Protein AF-A0A8C8GFT8-F1 (afdb_monomer_lite)

InterPro domains:
  IPR018780 BLOC-1-related complex subunit 5 [PF10158] (85-215)
  IPR018780 BLOC-1-related complex subunit 5 [PTHR31634] (38-217)

Structure (mmCIF, N/CA/C/O backbone):
data_AF-A0A8C8GFT8-F1
#
_entry.id   AF-A0A8C8GFT8-F1
#
loop_
_atom_site.group_PDB
_atom_site.id
_atom_site.type_symbol
_atom_site.label_atom_id
_atom_site.label_alt_id
_atom_site.label_comp_id
_atom_site.label_asym_id
_atom_site.label_entity_id
_atom_site.label_seq_id
_atom_site.pdbx_PDB_ins_code
_atom_site.Cartn_x
_atom_site.Cartn_y
_atom_site.Cartn_z
_atom_site.occupancy
_atom_site.B_iso_or_equiv
_atom_site.auth_seq_id
_atom_site.auth_comp_id
_atom_site.auth_asym_id
_atom_site.auth_atom_id
_atom_site.pdbx_PDB_model_num
ATOM 1 N N . MET A 1 1 ? -28.128 -20.610 17.553 1.00 37.91 1 MET A N 1
ATOM 2 C CA . MET A 1 1 ? -27.644 -19.630 16.558 1.00 37.91 1 MET A CA 1
ATOM 3 C C . MET A 1 1 ? -26.539 -18.826 17.220 1.00 37.91 1 MET A C 1
ATOM 5 O O . MET A 1 1 ? -26.820 -17.946 18.017 1.00 37.91 1 MET A O 1
ATOM 9 N N . THR A 1 2 ? -25.293 -19.236 17.014 1.00 32.97 2 THR A N 1
ATOM 10 C CA . THR A 1 2 ? -24.090 -18.628 17.599 1.00 32.97 2 THR A CA 1
ATOM 11 C C . THR A 1 2 ? -23.498 -17.627 16.603 1.00 32.97 2 THR A C 1
ATOM 13 O O . THR A 1 2 ? -23.343 -17.986 15.435 1.00 32.97 2 THR A O 1
ATOM 16 N N . PRO A 1 3 ? -23.160 -16.389 17.003 1.00 38.72 3 PRO A N 1
ATOM 17 C CA . PRO A 1 3 ? -22.431 -15.487 16.129 1.00 38.72 3 PRO A CA 1
ATOM 18 C C . PRO A 1 3 ? -20.948 -15.865 16.180 1.00 38.72 3 PRO A C 1
ATOM 20 O O . PRO A 1 3 ? -20.309 -15.811 17.230 1.00 38.72 3 PRO A O 1
ATOM 23 N N . ALA A 1 4 ? -20.407 -16.291 15.041 1.00 33.66 4 ALA A N 1
ATOM 24 C CA . ALA A 1 4 ? -18.974 -16.443 14.863 1.00 33.66 4 ALA A CA 1
ATOM 25 C C . ALA A 1 4 ? -18.345 -15.043 14.804 1.00 33.66 4 ALA A C 1
ATOM 27 O O . ALA A 1 4 ? -18.430 -14.349 13.792 1.00 33.66 4 ALA A O 1
ATOM 28 N N . THR A 1 5 ? -17.742 -14.612 15.910 1.00 40.44 5 THR A N 1
ATOM 29 C CA . THR A 1 5 ? -16.891 -13.422 15.949 1.00 40.44 5 THR A CA 1
ATOM 30 C C . THR A 1 5 ? -15.617 -13.732 15.173 1.00 40.44 5 THR A C 1
ATOM 32 O O . THR A 1 5 ? -14.731 -14.432 15.660 1.00 40.44 5 THR A O 1
ATOM 35 N N . LEU A 1 6 ? -15.544 -13.236 13.940 1.00 37.41 6 LEU A N 1
ATOM 36 C CA . LEU A 1 6 ? -14.346 -13.277 13.115 1.00 37.41 6 LEU A CA 1
ATOM 37 C C . LEU A 1 6 ? -13.312 -12.321 13.732 1.00 37.41 6 LEU A C 1
ATOM 39 O O . LEU A 1 6 ? -13.328 -11.117 13.481 1.00 37.41 6 LEU A O 1
ATOM 43 N N . VAL A 1 7 ? -12.443 -12.846 14.594 1.00 40.81 7 VAL A N 1
ATOM 44 C CA . VAL A 1 7 ? -11.251 -12.130 15.057 1.00 40.81 7 VAL A C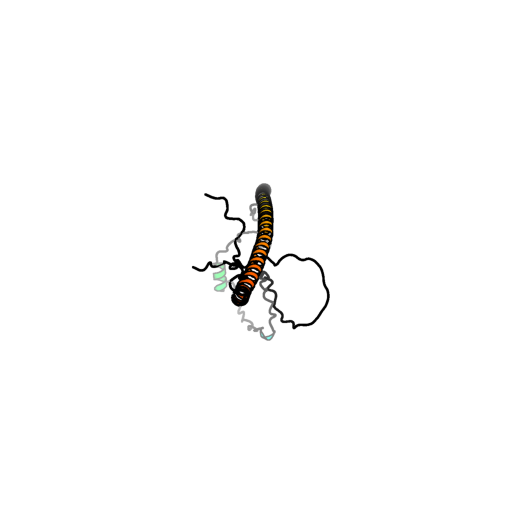A 1
ATOM 45 C C . VAL A 1 7 ? -10.282 -12.104 13.880 1.00 40.81 7 VAL A C 1
ATOM 47 O O . VAL A 1 7 ? -9.614 -13.091 13.588 1.00 40.81 7 VAL A O 1
ATOM 50 N N . ILE A 1 8 ? -10.265 -10.994 13.144 1.00 45.34 8 ILE A N 1
ATOM 51 C CA . ILE A 1 8 ? -9.241 -10.744 12.131 1.00 45.34 8 ILE A CA 1
ATOM 52 C C . ILE A 1 8 ? -7.932 -10.511 12.888 1.00 45.34 8 ILE A C 1
ATOM 54 O O . ILE A 1 8 ? -7.736 -9.462 13.502 1.00 45.34 8 ILE A O 1
ATOM 58 N N . ASP A 1 9 ? -7.075 -11.528 12.880 1.00 36.44 9 ASP A N 1
ATOM 59 C CA . ASP A 1 9 ? -5.747 -11.507 13.480 1.00 36.44 9 ASP A CA 1
ATOM 60 C C . ASP A 1 9 ? -4.895 -10.427 12.789 1.00 36.44 9 ASP A C 1
ATOM 62 O O . ASP A 1 9 ? -4.450 -10.564 11.649 1.00 36.44 9 ASP A O 1
ATOM 66 N N . CYS A 1 10 ? -4.739 -9.287 13.464 1.00 41.16 10 CYS A N 1
ATOM 67 C CA . CYS A 1 10 ? -4.015 -8.106 12.988 1.00 41.16 10 CYS A CA 1
ATOM 68 C C . CYS A 1 10 ? -2.506 -8.199 13.297 1.00 41.16 10 CYS A C 1
ATOM 70 O O . CYS A 1 10 ? -1.823 -7.183 13.411 1.00 41.16 10 CYS A O 1
ATOM 72 N N . SER A 1 11 ? -1.969 -9.414 13.448 1.00 44.28 11 SER A N 1
ATOM 73 C CA . SER A 1 11 ? -0.562 -9.632 13.809 1.00 44.28 11 SER A CA 1
ATOM 74 C C . SER A 1 11 ? 0.415 -9.501 12.632 1.00 44.28 11 SER A C 1
ATOM 76 O O . SER A 1 11 ? 1.621 -9.460 12.853 1.00 44.28 11 SER A O 1
ATOM 78 N N . LEU A 1 12 ? -0.054 -9.370 11.381 1.00 46.31 12 LEU A N 1
ATOM 79 C CA . LEU A 1 12 ? 0.840 -9.266 10.212 1.00 46.31 12 LEU A CA 1
ATOM 80 C C . LEU A 1 12 ? 1.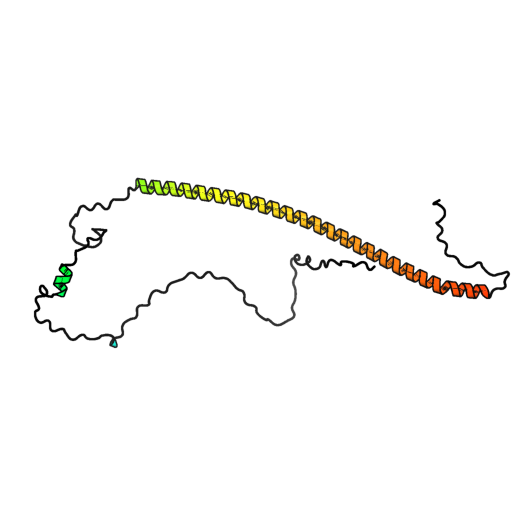281 -7.838 9.834 1.00 46.31 12 LEU A C 1
ATOM 82 O O . LEU A 1 12 ? 2.113 -7.685 8.946 1.00 46.31 12 LEU A O 1
ATOM 86 N N . CYS A 1 13 ? 0.784 -6.787 10.497 1.00 41.50 13 CYS A N 1
ATOM 87 C CA . CYS A 1 13 ? 1.132 -5.397 10.149 1.00 41.50 13 CYS A CA 1
ATOM 88 C C . CYS A 1 13 ? 2.192 -4.747 11.055 1.00 41.50 13 CYS A C 1
ATOM 90 O O . CYS A 1 13 ? 2.441 -3.551 10.925 1.00 41.50 13 CYS A O 1
ATOM 92 N N . TYR A 1 14 ? 2.827 -5.496 11.961 1.00 39.91 14 TYR A N 1
ATOM 93 C CA . TYR A 1 14 ? 3.650 -4.918 13.030 1.00 39.91 14 TYR A CA 1
ATOM 94 C C . TYR A 1 14 ? 5.156 -5.187 12.924 1.00 39.91 14 TYR A C 1
ATOM 96 O O . TYR A 1 14 ? 5.802 -5.304 13.953 1.00 39.91 14 TYR A O 1
ATOM 104 N N . HIS A 1 15 ? 5.768 -5.260 11.737 1.00 38.91 15 HIS A N 1
ATOM 105 C CA . HIS A 1 15 ? 7.238 -5.351 11.635 1.00 38.91 15 HIS A CA 1
ATOM 106 C C . HIS A 1 15 ? 7.828 -4.494 10.510 1.00 38.91 15 HIS A C 1
ATOM 108 O O . HIS A 1 15 ? 8.336 -5.017 9.527 1.00 38.91 15 HIS A O 1
ATOM 114 N N . THR A 1 16 ? 7.813 -3.166 10.676 1.00 40.03 16 THR A N 1
ATOM 115 C CA . THR A 1 16 ? 8.953 -2.293 10.309 1.00 40.03 16 THR A CA 1
ATOM 116 C C . THR A 1 16 ? 8.729 -0.871 10.833 1.00 40.03 16 THR A C 1
ATOM 118 O O . THR A 1 16 ? 8.060 -0.080 10.184 1.00 40.03 16 THR A O 1
ATOM 121 N N . ALA A 1 17 ? 9.272 -0.549 12.014 1.00 35.81 17 ALA A N 1
ATOM 122 C CA . ALA A 1 17 ? 9.716 0.807 12.378 1.00 35.81 17 ALA A CA 1
ATOM 123 C C . ALA A 1 17 ? 10.280 0.841 13.811 1.00 35.81 17 ALA A C 1
ATOM 125 O O . ALA A 1 17 ? 9.520 0.922 14.771 1.00 35.81 17 ALA A O 1
ATOM 126 N N . SER A 1 18 ? 11.606 0.861 13.959 1.00 34.44 18 SER A N 1
ATOM 127 C CA . SER A 1 18 ? 12.262 1.562 15.075 1.00 34.44 18 SER A CA 1
ATOM 128 C C . SER A 1 18 ? 13.746 1.774 14.781 1.00 34.44 18 SER A C 1
ATOM 130 O O . SER A 1 18 ? 14.484 0.814 14.557 1.00 34.44 18 SER A O 1
ATOM 132 N N . GLY A 1 19 ? 14.171 3.037 14.791 1.00 34.22 19 GLY A N 1
ATOM 133 C CA . GLY A 1 19 ? 15.574 3.423 14.825 1.00 34.22 19 GLY A CA 1
ATOM 134 C C . GLY A 1 19 ? 16.219 3.206 16.199 1.00 34.22 19 GLY A C 1
ATOM 135 O O . GLY A 1 19 ? 15.542 3.169 17.221 1.00 34.22 19 GLY A O 1
ATOM 136 N N . THR A 1 20 ? 17.548 3.085 16.152 1.00 40.25 20 THR A N 1
ATOM 137 C CA . THR A 1 20 ? 18.562 3.526 17.132 1.00 40.25 20 THR A CA 1
ATOM 138 C C . THR A 1 20 ? 18.322 3.279 18.628 1.00 40.25 20 THR A C 1
ATOM 140 O O . THR A 1 20 ? 17.593 4.018 19.282 1.00 40.25 20 THR A O 1
ATOM 143 N N . GLY A 1 21 ? 19.100 2.347 19.195 1.00 31.47 21 GLY A N 1
ATOM 144 C CA . GLY A 1 21 ? 19.363 2.250 20.635 1.00 31.47 21 GLY A CA 1
ATOM 145 C C . GLY A 1 21 ? 19.876 0.870 21.060 1.00 31.47 21 GLY A C 1
ATOM 146 O O . GLY A 1 21 ? 19.095 -0.062 21.186 1.00 31.47 21 GLY A O 1
ATOM 147 N N . ALA A 1 22 ? 21.185 0.737 21.285 1.00 35.00 22 ALA A N 1
ATOM 148 C CA . ALA A 1 22 ? 21.798 -0.360 22.054 1.00 35.00 22 ALA A CA 1
ATOM 149 C C . ALA A 1 22 ? 21.968 0.118 23.522 1.00 35.00 22 ALA A C 1
ATOM 151 O O . ALA A 1 22 ? 22.079 1.338 23.694 1.00 35.00 22 ALA A O 1
ATOM 152 N N . PRO A 1 23 ? 22.019 -0.748 24.571 1.00 44.34 23 PRO A N 1
ATOM 153 C CA . PRO A 1 23 ? 23.109 -1.728 24.724 1.00 44.34 23 PRO A CA 1
ATOM 154 C C . PRO A 1 23 ? 22.816 -3.073 25.463 1.00 44.34 23 PRO A C 1
ATOM 156 O O . PRO A 1 23 ? 21.765 -3.292 26.049 1.00 44.34 23 PRO A O 1
ATOM 159 N N . SER A 1 24 ? 23.867 -3.915 25.440 1.00 31.39 24 SER A N 1
ATOM 160 C CA . SER A 1 24 ? 24.339 -4.960 26.387 1.00 31.39 24 SER A CA 1
ATOM 161 C C . SER A 1 24 ? 23.748 -6.391 26.439 1.00 31.39 24 SER A C 1
ATOM 163 O O . SER A 1 24 ? 22.812 -6.678 27.174 1.00 31.39 24 SER A O 1
ATOM 165 N N . LEU A 1 25 ? 24.445 -7.291 25.726 1.00 32.66 25 LEU A N 1
ATOM 166 C CA . LEU A 1 25 ? 25.202 -8.492 26.166 1.00 32.66 25 LEU A CA 1
ATOM 167 C C . LEU A 1 25 ? 24.582 -9.580 27.089 1.00 32.66 25 LEU A C 1
ATOM 169 O O . LEU A 1 25 ? 24.461 -9.406 28.296 1.00 32.66 25 LEU A O 1
ATOM 173 N N . GLY A 1 26 ? 24.426 -10.790 26.524 1.00 31.11 26 GLY A N 1
ATOM 174 C CA . GLY A 1 26 ? 24.379 -12.099 27.206 1.00 31.11 26 GLY A CA 1
ATOM 175 C C . GLY A 1 26 ? 24.204 -13.255 26.193 1.00 31.11 26 GLY A C 1
ATOM 176 O O . GLY A 1 26 ? 23.503 -13.050 25.207 1.00 31.11 26 GLY A O 1
ATOM 177 N N . PRO A 1 27 ? 24.868 -14.426 26.331 1.00 40.47 27 PRO A N 1
ATOM 178 C CA . PRO A 1 27 ? 25.337 -15.197 25.174 1.00 40.47 27 PRO A CA 1
ATOM 179 C C . PRO A 1 27 ? 24.403 -16.344 24.754 1.00 40.47 27 PRO A C 1
ATOM 181 O O . PRO A 1 27 ? 23.925 -17.103 25.591 1.00 40.47 27 PRO A O 1
ATOM 184 N N . ALA A 1 28 ? 24.233 -16.560 23.445 1.00 31.22 28 ALA A N 1
ATOM 185 C CA . ALA A 1 28 ? 23.683 -17.812 22.924 1.00 31.22 28 ALA A CA 1
ATOM 186 C C . ALA A 1 28 ? 24.218 -18.135 21.517 1.00 31.22 28 ALA A C 1
ATOM 188 O O . ALA A 1 28 ? 23.866 -17.501 20.531 1.00 31.22 28 ALA A O 1
ATOM 189 N N . LYS A 1 29 ? 25.098 -19.142 21.486 1.00 32.41 29 LYS A N 1
ATOM 190 C CA . LYS A 1 29 ? 25.392 -20.115 20.417 1.00 32.41 29 LYS A CA 1
ATOM 191 C C . LYS A 1 29 ? 25.217 -19.659 18.958 1.00 32.41 29 LYS A C 1
ATOM 193 O O . LYS A 1 29 ? 24.131 -19.683 18.391 1.00 32.41 29 LYS A O 1
ATOM 198 N N . GLN A 1 30 ? 26.359 -19.404 18.324 1.00 29.88 30 GLN A N 1
ATOM 199 C CA . GLN A 1 30 ? 26.521 -19.236 16.884 1.00 29.88 30 GLN A CA 1
ATOM 200 C C . GLN A 1 30 ? 26.244 -20.562 16.147 1.00 29.88 30 GLN A C 1
ATOM 202 O O . GLN A 1 30 ? 27.063 -21.479 16.184 1.00 29.88 30 GLN A O 1
ATOM 207 N N . LEU A 1 31 ? 25.106 -20.659 15.457 1.00 34.59 31 LEU A N 1
ATOM 208 C CA . LEU A 1 31 ? 24.963 -21.503 14.268 1.00 34.59 31 LEU A CA 1
ATOM 209 C C . LEU A 1 31 ? 25.012 -20.570 13.054 1.00 34.59 31 LEU A C 1
ATOM 211 O O . LEU A 1 31 ? 24.213 -19.644 12.948 1.00 34.59 31 LEU A O 1
ATOM 215 N N . LEU A 1 32 ? 25.987 -20.789 12.177 1.00 34.66 32 LEU A N 1
ATOM 216 C CA . LEU A 1 32 ? 26.195 -20.048 10.934 1.00 34.66 32 LEU A CA 1
ATOM 217 C C . LEU A 1 32 ? 25.190 -20.515 9.861 1.00 34.66 32 LEU A C 1
ATOM 219 O O . LEU A 1 32 ? 25.127 -21.719 9.610 1.00 34.66 32 LEU A O 1
ATOM 223 N N . PRO A 1 33 ? 24.516 -19.603 9.138 1.00 31.98 33 PRO A N 1
ATOM 224 C CA . PRO A 1 33 ? 24.064 -19.883 7.778 1.00 31.98 33 PRO A CA 1
ATOM 225 C C . PRO A 1 33 ? 24.882 -19.087 6.753 1.00 31.98 33 PRO A C 1
ATOM 227 O O . PRO A 1 33 ? 25.134 -17.890 6.900 1.00 31.98 33 PRO A O 1
ATOM 230 N N . GLN A 1 34 ? 25.296 -19.797 5.706 1.00 30.00 34 GLN A N 1
ATOM 231 C CA . GLN A 1 34 ? 26.022 -19.304 4.539 1.00 30.00 34 GLN A CA 1
ATOM 232 C C . GLN A 1 34 ? 25.187 -18.296 3.730 1.00 30.00 34 GLN A C 1
ATOM 234 O O . GLN A 1 34 ? 24.011 -18.522 3.457 1.00 30.00 34 GLN A O 1
ATOM 239 N N . SER A 1 35 ? 25.820 -17.200 3.301 1.00 27.59 35 SER A N 1
ATOM 240 C CA . SER A 1 35 ? 25.280 -16.276 2.296 1.00 27.59 35 SER A CA 1
ATOM 241 C C . SER A 1 35 ? 25.544 -16.798 0.885 1.00 27.59 35 SER A C 1
ATOM 243 O O . SER A 1 35 ? 26.697 -16.995 0.503 1.00 27.59 35 SER A O 1
ATOM 245 N N . HIS A 1 36 ? 24.487 -16.936 0.087 1.00 31.20 36 HIS A N 1
ATOM 246 C CA . HIS A 1 36 ? 24.585 -17.094 -1.360 1.00 31.20 36 HIS A CA 1
ATOM 247 C C . HIS A 1 36 ? 24.849 -15.726 -2.005 1.00 31.20 36 HIS A C 1
ATOM 249 O O . HIS A 1 36 ? 23.979 -14.858 -2.022 1.00 31.20 36 HIS A O 1
ATOM 255 N N . LYS A 1 37 ? 26.058 -15.536 -2.544 1.00 29.05 37 LYS A N 1
ATOM 256 C CA . LYS A 1 37 ? 26.344 -14.532 -3.576 1.00 29.05 37 LYS A CA 1
ATOM 257 C C . LYS A 1 37 ? 26.435 -15.252 -4.916 1.00 29.05 37 LYS A C 1
ATOM 259 O O . LYS A 1 37 ? 27.320 -16.080 -5.115 1.00 29.05 37 LYS A O 1
ATOM 264 N N . THR A 1 38 ? 25.513 -14.937 -5.815 1.00 27.61 38 THR A N 1
ATOM 265 C CA . THR A 1 38 ? 25.519 -15.362 -7.215 1.00 27.61 38 THR A CA 1
ATOM 266 C C . THR A 1 38 ? 26.675 -14.655 -7.927 1.00 27.61 38 THR A C 1
ATOM 268 O O . THR A 1 38 ? 26.646 -13.440 -8.099 1.00 27.61 38 THR A O 1
ATOM 271 N N . SER A 1 39 ? 27.722 -15.406 -8.268 1.00 28.80 39 SER A N 1
ATOM 272 C CA . SER A 1 39 ? 28.843 -14.951 -9.092 1.00 28.80 39 SER A CA 1
ATOM 273 C C . SER A 1 39 ? 28.604 -15.440 -10.514 1.00 28.80 39 SER A C 1
ATOM 275 O O . SER A 1 39 ? 28.531 -16.647 -10.745 1.00 28.80 39 SER A O 1
ATOM 277 N N . GLU A 1 40 ? 28.474 -14.510 -11.456 1.00 30.48 40 GLU A N 1
ATOM 278 C CA . GLU A 1 40 ? 28.442 -14.804 -12.884 1.00 30.48 40 GLU A CA 1
ATOM 279 C C . GLU A 1 40 ? 29.779 -15.423 -13.314 1.00 30.48 40 GLU A C 1
ATOM 281 O O . GLU A 1 40 ? 30.864 -14.904 -13.042 1.00 30.48 40 GLU A O 1
ATOM 286 N N . HIS A 1 41 ? 29.683 -16.592 -13.940 1.00 29.94 41 HIS A N 1
ATOM 287 C CA . HIS A 1 41 ? 30.789 -17.408 -14.415 1.00 29.94 41 HIS A CA 1
ATOM 288 C C . HIS A 1 41 ? 31.208 -16.927 -15.812 1.00 29.94 41 HIS A C 1
ATOM 290 O O . HIS A 1 41 ? 30.683 -17.384 -16.828 1.00 29.94 41 HIS A O 1
ATOM 296 N N . LEU A 1 42 ? 32.170 -16.003 -15.871 1.00 34.47 42 LEU A N 1
ATOM 297 C CA . LEU A 1 42 ? 32.925 -15.735 -17.094 1.00 34.47 42 LEU A CA 1
ATOM 298 C C . LEU A 1 42 ? 33.886 -16.907 -17.341 1.00 34.47 42 LEU A C 1
ATOM 300 O O . LEU A 1 42 ? 34.848 -17.122 -16.606 1.00 34.47 42 LEU A O 1
ATOM 304 N N . SER A 1 43 ? 33.587 -17.674 -18.389 1.00 31.66 43 SER A N 1
ATOM 305 C CA . SER A 1 43 ? 34.390 -18.777 -18.915 1.00 31.66 43 SER A CA 1
ATOM 306 C C . SER A 1 43 ? 35.753 -18.278 -19.412 1.00 31.66 43 SER A C 1
ATOM 308 O O . SER A 1 43 ? 35.885 -17.830 -20.551 1.00 31.66 43 SER A O 1
ATOM 310 N N . LEU A 1 44 ? 36.782 -18.400 -18.575 1.00 33.25 44 LEU A N 1
ATOM 311 C CA . LEU A 1 44 ? 38.183 -18.322 -18.984 1.00 33.25 44 LEU A CA 1
ATOM 312 C C . LEU A 1 44 ? 38.637 -19.714 -19.437 1.00 33.25 44 LEU A C 1
ATOM 314 O O . LEU A 1 44 ? 38.857 -20.609 -18.623 1.00 33.25 44 LEU A O 1
ATOM 318 N N . VAL A 1 45 ? 38.767 -19.894 -20.750 1.00 39.84 45 VAL A N 1
ATOM 319 C CA . VAL A 1 45 ? 39.397 -21.073 -21.359 1.00 39.84 45 VAL A CA 1
ATOM 320 C C . VAL A 1 45 ? 40.883 -21.083 -20.969 1.00 39.84 45 VAL A C 1
ATOM 322 O O . VAL A 1 4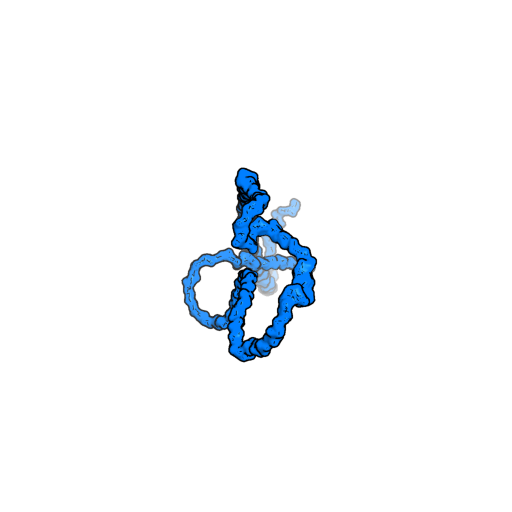5 ? 41.585 -20.118 -21.286 1.00 39.84 45 VAL A O 1
ATOM 325 N N . PRO A 1 46 ? 41.414 -22.133 -20.315 1.00 39.41 46 PRO A N 1
ATOM 326 C CA . PRO A 1 46 ? 42.845 -22.226 -20.089 1.00 39.41 46 PRO A CA 1
ATOM 327 C C . PRO A 1 46 ? 43.537 -22.609 -21.402 1.00 39.41 46 PRO A C 1
ATOM 329 O O . PRO A 1 46 ? 43.254 -23.649 -21.994 1.00 39.41 46 PRO A O 1
ATOM 332 N N . SER A 1 47 ? 44.462 -21.760 -21.856 1.00 39.03 47 SER A N 1
ATOM 333 C CA . SER A 1 47 ? 45.415 -22.103 -22.919 1.00 39.03 47 SER A CA 1
ATOM 334 C C . SER A 1 47 ? 46.223 -23.351 -22.534 1.00 39.03 47 SER A C 1
ATOM 336 O O . SER A 1 47 ? 46.607 -23.477 -21.367 1.00 39.03 47 SER A O 1
ATOM 338 N N . PRO A 1 48 ? 46.542 -24.255 -23.479 1.00 45.41 48 PRO A N 1
ATOM 339 C CA . PRO A 1 48 ? 47.326 -25.438 -23.167 1.00 45.41 48 PRO A CA 1
ATOM 340 C C . PRO A 1 48 ? 48.742 -25.019 -22.765 1.00 45.41 48 PRO A C 1
ATOM 342 O O . PRO A 1 48 ? 49.485 -24.394 -23.528 1.00 45.41 48 PRO A O 1
ATOM 345 N N . ALA A 1 49 ? 49.109 -25.359 -21.531 1.00 47.59 49 ALA A N 1
ATOM 346 C CA . ALA A 1 49 ? 50.465 -25.228 -21.039 1.00 47.59 49 ALA A CA 1
ATOM 347 C C . ALA A 1 49 ? 51.407 -26.031 -21.946 1.00 47.59 49 ALA A C 1
ATOM 349 O O . ALA A 1 49 ? 51.182 -27.211 -22.211 1.00 47.59 49 ALA A O 1
ATOM 350 N N . LYS A 1 50 ? 52.468 -25.370 -22.416 1.00 50.84 50 LYS A N 1
ATOM 351 C CA . LYS A 1 50 ? 53.559 -25.962 -23.195 1.00 50.84 50 LYS A CA 1
ATOM 352 C C . LYS A 1 50 ? 54.161 -27.135 -22.416 1.00 50.84 50 LYS A C 1
ATOM 354 O O . LYS A 1 50 ? 54.986 -26.927 -21.525 1.00 50.84 50 LYS A O 1
ATOM 359 N N . GLN A 1 51 ? 53.760 -28.359 -22.750 1.00 58.88 51 GLN A N 1
ATOM 360 C CA . GLN A 1 51 ? 54.469 -29.559 -22.326 1.00 58.88 51 GLN A CA 1
ATOM 361 C C . GLN A 1 51 ? 55.861 -29.512 -22.961 1.00 58.88 51 GLN A C 1
ATOM 363 O O . GLN A 1 51 ? 56.008 -29.529 -24.181 1.00 58.88 51 GLN A O 1
ATOM 368 N N . LYS A 1 52 ? 56.893 -29.370 -22.127 1.00 64.50 52 LYS A N 1
ATOM 369 C CA . LYS A 1 52 ? 58.279 -29.528 -22.565 1.00 64.50 52 LYS A CA 1
ATOM 370 C C . LYS A 1 52 ? 58.534 -31.024 -22.741 1.00 64.50 52 LYS A C 1
ATOM 372 O O . LYS A 1 52 ? 58.400 -31.768 -21.770 1.00 64.50 52 LYS A O 1
ATOM 377 N N . ALA A 1 53 ? 58.887 -31.438 -23.956 1.00 61.75 53 ALA A N 1
ATOM 378 C CA . ALA A 1 53 ? 59.298 -32.808 -24.243 1.00 61.75 53 ALA A CA 1
ATOM 379 C C . ALA A 1 53 ? 60.499 -33.198 -23.360 1.00 61.75 53 ALA A C 1
ATOM 381 O O . ALA A 1 53 ? 61.420 -32.398 -23.163 1.00 61.75 53 ALA A O 1
ATOM 382 N N . LYS A 1 54 ? 60.464 -34.408 -22.792 1.00 72.19 54 LYS A N 1
ATOM 383 C CA . LYS A 1 54 ? 61.578 -34.997 -22.031 1.00 72.19 54 LYS A CA 1
ATOM 384 C C . LYS A 1 54 ? 62.530 -35.710 -22.996 1.00 72.19 54 LYS A C 1
ATOM 386 O O . LYS A 1 54 ? 62.114 -36.128 -24.067 1.00 72.19 54 LYS A O 1
ATOM 391 N N . MET A 1 55 ? 63.802 -35.849 -22.618 1.00 58.06 55 MET A N 1
ATOM 392 C CA . MET A 1 55 ? 64.852 -36.420 -23.482 1.00 58.06 55 MET A CA 1
ATOM 393 C C . MET A 1 55 ? 64.551 -37.849 -23.968 1.00 58.06 55 MET A C 1
ATOM 395 O O . MET A 1 55 ? 64.987 -38.213 -25.054 1.00 58.06 55 MET A O 1
ATOM 399 N N . ASP A 1 56 ? 63.752 -38.614 -23.221 1.00 59.22 56 ASP A N 1
ATOM 400 C CA . ASP A 1 56 ? 63.324 -39.974 -23.583 1.00 59.22 56 ASP A CA 1
ATOM 401 C C . ASP A 1 56 ? 62.217 -40.025 -24.655 1.00 59.22 56 ASP A C 1
ATOM 403 O O . ASP A 1 56 ? 61.872 -41.099 -25.134 1.00 59.22 56 ASP A O 1
ATOM 407 N N . ASP A 1 57 ? 61.665 -38.872 -25.044 1.00 58.00 57 ASP A N 1
ATOM 408 C CA . ASP A 1 57 ? 60.664 -38.733 -26.114 1.00 58.00 57 ASP A CA 1
ATOM 409 C C . ASP A 1 57 ? 61.321 -38.466 -27.488 1.00 58.00 57 ASP A C 1
ATOM 411 O O . ASP A 1 57 ? 60.659 -38.283 -28.509 1.00 58.00 57 ASP A O 1
ATOM 415 N N . ILE A 1 58 ? 62.660 -38.428 -27.532 1.00 62.78 58 ILE A N 1
ATOM 416 C CA . ILE A 1 58 ? 63.433 -38.291 -28.766 1.00 62.78 58 ILE A CA 1
ATOM 417 C C . ILE A 1 58 ? 63.632 -39.685 -29.364 1.00 62.78 58 ILE A C 1
ATOM 419 O O . ILE A 1 58 ? 64.609 -40.379 -29.084 1.00 62.78 58 ILE A O 1
ATOM 423 N N . VAL A 1 59 ? 62.718 -40.091 -30.243 1.00 63.72 59 VAL A N 1
ATOM 424 C CA . VAL A 1 59 ? 62.955 -41.233 -31.129 1.00 63.72 59 VAL A CA 1
ATOM 425 C C . VAL A 1 59 ? 63.965 -40.799 -32.190 1.00 63.72 59 VAL A C 1
ATOM 427 O O . VAL A 1 59 ? 63.646 -40.033 -33.100 1.00 63.72 59 VAL A O 1
ATOM 430 N N . VAL A 1 60 ? 65.203 -41.285 -32.080 1.00 66.25 60 VAL A N 1
ATOM 431 C CA . VAL A 1 60 ? 66.188 -41.168 -33.160 1.00 66.25 60 VAL A CA 1
ATOM 432 C C . VAL A 1 60 ? 65.706 -42.047 -34.309 1.00 66.25 60 VAL A C 1
ATOM 434 O O . VAL A 1 60 ? 65.902 -43.262 -34.314 1.00 66.25 60 VAL A O 1
ATOM 437 N N . VAL A 1 61 ? 65.040 -41.433 -35.286 1.00 62.97 61 VAL A N 1
ATOM 438 C CA . VAL A 1 61 ? 64.786 -42.071 -36.577 1.00 62.97 61 VAL A CA 1
ATOM 439 C C . VAL A 1 61 ? 66.156 -42.347 -37.187 1.00 62.97 61 VAL A C 1
ATOM 441 O O . VAL A 1 61 ? 66.957 -41.424 -37.352 1.00 62.97 61 VAL A O 1
ATOM 444 N N . ALA A 1 62 ? 66.450 -43.621 -37.456 1.00 65.50 62 ALA A N 1
ATOM 445 C CA . ALA A 1 62 ? 67.668 -44.026 -38.147 1.00 65.50 62 ALA A CA 1
ATOM 446 C C . ALA A 1 62 ? 67.886 -43.108 -39.356 1.00 65.50 62 ALA A C 1
ATOM 448 O O . ALA A 1 62 ? 66.920 -42.809 -40.061 1.00 65.50 62 ALA A O 1
ATOM 449 N N . GLN A 1 63 ? 69.122 -42.638 -39.576 1.00 56.03 63 GLN A N 1
ATOM 450 C CA . GLN A 1 63 ? 69.450 -41.856 -40.768 1.00 56.03 63 GLN A CA 1
ATOM 451 C C . GLN A 1 63 ? 68.931 -42.627 -41.979 1.00 56.03 63 GLN A C 1
ATOM 453 O O . GLN A 1 63 ? 69.449 -43.694 -42.310 1.00 56.03 63 GLN A O 1
ATOM 458 N N . GLY A 1 64 ? 67.850 -42.118 -42.578 1.00 52.75 64 GLY A N 1
ATOM 459 C CA . GLY A 1 64 ? 67.267 -42.721 -43.760 1.00 52.75 64 GLY A CA 1
ATOM 460 C C . GLY A 1 64 ? 68.375 -42.821 -44.788 1.00 52.75 64 GLY A C 1
ATOM 461 O O . GLY A 1 64 ? 69.086 -41.842 -45.022 1.00 52.75 64 GLY A O 1
ATOM 462 N N . THR A 1 65 ? 68.564 -44.009 -45.352 1.00 57.72 65 THR A N 1
ATOM 463 C CA . THR A 1 65 ? 69.451 -44.225 -46.485 1.00 57.72 65 THR A CA 1
ATOM 464 C C . THR A 1 65 ? 68.976 -43.312 -47.608 1.00 57.72 65 THR A C 1
ATOM 466 O O . THR A 1 65 ? 68.115 -43.674 -48.407 1.00 57.72 65 THR A O 1
ATOM 469 N N . GLN A 1 66 ? 69.532 -42.100 -47.669 1.00 54.00 66 GLN A N 1
ATOM 470 C CA . GLN A 1 66 ? 69.460 -41.234 -48.834 1.00 54.00 66 GLN A CA 1
ATOM 471 C C . GLN A 1 66 ? 70.340 -41.874 -49.908 1.00 54.00 66 GLN A C 1
ATOM 473 O O . GLN A 1 66 ? 71.397 -41.373 -50.280 1.00 54.00 66 GLN A O 1
ATOM 478 N N . SER A 1 67 ? 69.911 -43.035 -50.409 1.00 52.00 67 SER A N 1
ATOM 479 C CA . SER A 1 67 ? 70.223 -43.388 -51.781 1.00 52.00 67 SER A CA 1
ATOM 480 C C . SER A 1 67 ? 69.744 -42.208 -52.612 1.00 52.00 67 SER A C 1
ATOM 482 O O . SER A 1 67 ? 68.597 -41.801 -52.427 1.00 52.00 67 SER A O 1
ATOM 484 N N . LEU A 1 68 ? 70.625 -41.672 -53.452 1.00 53.91 68 LEU A N 1
ATOM 485 C CA . LEU A 1 68 ? 70.407 -40.664 -54.490 1.00 53.91 68 LEU A CA 1
ATOM 486 C C . LEU A 1 68 ? 69.148 -40.952 -55.331 1.00 53.91 68 LEU A C 1
ATOM 488 O O . LEU A 1 68 ? 69.222 -41.316 -56.502 1.00 53.91 68 LEU A O 1
ATOM 492 N N . ARG A 1 69 ? 67.965 -40.823 -54.740 1.00 56.69 69 ARG A N 1
ATOM 493 C CA . ARG A 1 69 ? 66.705 -40.799 -55.451 1.00 56.69 69 ARG A CA 1
ATOM 494 C C . ARG A 1 69 ? 66.575 -39.367 -55.890 1.00 56.69 69 ARG A C 1
ATOM 496 O O . ARG A 1 69 ? 66.471 -38.467 -55.066 1.00 56.69 69 ARG A O 1
ATOM 503 N N . ASN A 1 70 ? 66.700 -39.169 -57.194 1.00 58.19 70 ASN A N 1
ATOM 504 C CA . ASN A 1 70 ? 66.385 -37.914 -57.838 1.00 58.19 70 ASN A CA 1
ATOM 505 C C . ASN A 1 70 ? 64.994 -37.487 -57.333 1.00 58.19 70 ASN A C 1
ATOM 507 O O . ASN A 1 70 ? 64.001 -38.095 -57.723 1.00 58.19 70 ASN A O 1
ATOM 511 N N . ILE A 1 71 ? 64.950 -36.524 -56.403 1.00 64.31 71 ILE A N 1
ATOM 512 C CA . ILE A 1 71 ? 63.752 -36.089 -55.654 1.00 64.31 71 ILE A CA 1
ATOM 513 C C . ILE A 1 71 ? 62.621 -35.695 -56.615 1.00 64.31 71 ILE A C 1
ATOM 515 O O . ILE A 1 71 ? 61.443 -35.789 -56.293 1.00 64.31 71 ILE A O 1
ATOM 519 N N . GLN A 1 72 ? 62.992 -35.320 -57.838 1.00 65.31 72 GLN A N 1
ATOM 520 C CA . GLN A 1 72 ? 62.099 -34.961 -58.929 1.00 65.31 72 GLN A CA 1
ATOM 521 C C . GLN A 1 72 ? 61.290 -36.142 -59.497 1.00 65.31 72 GLN A C 1
ATOM 523 O O . GLN A 1 72 ? 60.288 -35.916 -60.162 1.00 65.31 72 GLN A O 1
ATOM 528 N N . ASN A 1 73 ? 61.706 -37.386 -59.237 1.00 70.50 73 ASN A N 1
ATOM 529 C CA . ASN A 1 73 ? 61.009 -38.609 -59.650 1.00 70.50 73 ASN A CA 1
ATOM 530 C C . ASN A 1 73 ? 60.297 -39.315 -58.483 1.00 70.50 73 ASN A C 1
ATOM 532 O O . ASN A 1 73 ? 59.859 -40.456 -58.635 1.00 70.50 73 ASN A O 1
ATOM 536 N N . ASP A 1 74 ? 60.215 -38.682 -57.309 1.00 80.94 74 ASP A N 1
ATOM 537 C CA . ASP A 1 74 ? 59.459 -39.236 -56.189 1.00 80.94 74 ASP A CA 1
ATOM 538 C C . ASP A 1 74 ? 57.950 -39.152 -56.501 1.00 80.94 74 ASP A C 1
ATOM 540 O O . ASP A 1 74 ? 57.445 -38.056 -56.780 1.00 80.94 74 ASP A O 1
ATOM 544 N N . PRO A 1 75 ? 57.215 -40.282 -56.483 1.00 80.69 75 PRO A N 1
ATOM 545 C CA . PRO A 1 75 ? 55.799 -40.307 -56.834 1.00 80.69 75 PRO A CA 1
ATOM 546 C C . PRO A 1 75 ? 54.939 -39.391 -55.956 1.00 80.69 75 PRO A C 1
ATOM 548 O O . PRO A 1 75 ? 53.922 -38.887 -56.435 1.00 80.69 75 PRO A O 1
ATOM 551 N N . ASP A 1 76 ? 55.327 -39.144 -54.704 1.00 78.88 76 ASP A N 1
ATOM 552 C CA . ASP A 1 76 ? 54.562 -38.273 -53.811 1.00 78.88 76 ASP A CA 1
ATOM 553 C C . ASP A 1 76 ? 54.835 -36.791 -54.110 1.00 78.88 76 ASP A C 1
ATOM 555 O O . ASP A 1 76 ? 53.920 -35.969 -54.052 1.00 78.88 76 ASP A O 1
ATOM 559 N N . VAL A 1 77 ? 56.053 -36.445 -54.544 1.00 82.75 77 VAL A N 1
ATOM 560 C CA . VAL A 1 77 ? 56.401 -35.085 -55.001 1.00 82.75 77 VAL A CA 1
ATOM 561 C C . VAL A 1 77 ? 55.698 -34.747 -56.319 1.00 82.75 77 VAL A C 1
ATOM 563 O O . VAL A 1 77 ? 55.209 -33.629 -56.483 1.00 82.75 77 VAL A O 1
ATOM 566 N N . ILE A 1 78 ? 55.587 -35.715 -57.235 1.00 84.44 78 ILE A N 1
ATOM 567 C CA . ILE A 1 78 ? 54.860 -35.550 -58.504 1.00 84.44 78 ILE A CA 1
ATOM 568 C C . ILE A 1 78 ? 53.367 -35.309 -58.238 1.00 84.44 78 ILE A C 1
ATOM 570 O O . ILE A 1 78 ? 52.804 -34.341 -58.744 1.00 84.44 78 ILE A O 1
ATOM 574 N N . LYS A 1 79 ? 52.736 -36.114 -57.372 1.00 82.88 79 LYS A N 1
ATOM 575 C CA . LYS A 1 79 ? 51.324 -35.920 -56.990 1.00 82.88 79 LYS A CA 1
ATOM 576 C C . LYS A 1 79 ? 51.071 -34.569 -56.327 1.00 82.88 79 LYS A C 1
ATOM 578 O O . LYS A 1 79 ? 50.022 -33.976 -56.545 1.00 82.88 79 LYS A O 1
ATOM 583 N N . LEU A 1 80 ? 52.018 -34.072 -55.530 1.00 80.12 80 LEU A N 1
ATOM 584 C CA . LEU A 1 80 ? 51.923 -32.743 -54.923 1.00 80.12 80 LEU A CA 1
ATOM 585 C C . LEU A 1 80 ? 52.012 -31.617 -55.966 1.00 80.12 80 LEU A C 1
ATOM 587 O O . LEU A 1 80 ? 51.348 -30.597 -55.795 1.00 80.12 80 LEU A O 1
ATOM 591 N N . GLN A 1 81 ? 52.784 -31.794 -57.047 1.00 77.50 81 GLN A N 1
ATOM 592 C CA . GLN A 1 81 ? 52.839 -30.837 -58.163 1.00 77.50 81 GLN A CA 1
ATOM 593 C C . GLN A 1 81 ? 51.568 -30.827 -59.021 1.00 77.50 81 GLN A C 1
ATOM 595 O O . GLN A 1 81 ? 51.242 -29.790 -59.596 1.00 77.50 81 GLN A O 1
ATOM 600 N N . GLU A 1 82 ? 50.837 -31.942 -59.097 1.00 82.31 82 GLU A N 1
ATOM 601 C CA . GLU A 1 82 ? 49.558 -32.026 -59.818 1.00 82.31 82 GLU A CA 1
ATOM 602 C C . GLU A 1 82 ? 48.401 -31.322 -59.088 1.00 82.31 82 GLU A C 1
ATOM 604 O O . GLU A 1 82 ? 47.357 -31.068 -59.694 1.00 82.31 82 GLU A O 1
ATOM 609 N N . ILE A 1 83 ? 48.564 -30.970 -57.805 1.00 80.31 83 ILE A N 1
ATOM 610 C CA . ILE A 1 83 ? 47.543 -30.237 -57.048 1.00 80.31 83 ILE A CA 1
ATOM 611 C C . ILE A 1 83 ? 47.411 -28.820 -57.633 1.00 80.31 83 ILE A C 1
ATOM 613 O O . ILE A 1 83 ? 48.381 -28.056 -57.607 1.00 80.31 83 ILE A O 1
ATOM 617 N N . PRO A 1 84 ? 46.215 -28.413 -58.107 1.00 72.56 84 PRO A N 1
ATOM 618 C CA . PRO A 1 84 ? 45.987 -27.056 -58.583 1.00 72.56 84 PRO A CA 1
ATOM 619 C C . PRO A 1 84 ? 46.340 -26.051 -57.486 1.00 72.56 84 PRO A C 1
ATOM 621 O O . PRO A 1 84 ? 45.790 -26.093 -56.383 1.00 72.56 84 PRO A O 1
ATOM 624 N N . THR A 1 85 ? 47.270 -25.142 -57.769 1.00 72.81 85 THR A N 1
ATOM 625 C CA . THR A 1 85 ? 47.663 -24.130 -56.789 1.00 72.81 85 THR A CA 1
ATOM 626 C C . THR A 1 85 ? 46.555 -23.090 -56.665 1.00 72.81 85 THR A C 1
ATOM 628 O O . THR A 1 85 ? 46.258 -22.330 -57.587 1.00 72.81 85 THR A O 1
ATOM 631 N N . PHE A 1 86 ? 45.911 -23.052 -55.501 1.00 64.12 86 PHE A N 1
ATOM 632 C CA . PHE A 1 86 ? 44.959 -21.997 -55.185 1.00 64.12 86 PHE A CA 1
ATOM 633 C C . PHE A 1 86 ? 45.737 -20.727 -54.865 1.00 64.12 86 PHE A C 1
ATOM 635 O O . PHE A 1 86 ? 46.553 -20.688 -53.942 1.00 64.12 86 PHE A O 1
ATOM 642 N N . GLN A 1 87 ? 45.492 -19.671 -55.634 1.00 66.75 87 GLN A N 1
ATOM 643 C CA . GLN A 1 87 ? 46.038 -18.368 -55.292 1.00 66.75 87 GLN A CA 1
ATOM 644 C C . GLN A 1 87 ? 45.389 -17.899 -53.979 1.00 66.75 87 GLN A C 1
ATOM 646 O O . GLN A 1 87 ? 44.167 -18.004 -53.846 1.00 66.75 87 GLN A O 1
ATOM 651 N N . PRO A 1 88 ? 46.166 -17.387 -53.006 1.00 62.06 88 PRO A N 1
ATOM 652 C CA . PRO A 1 88 ? 45.592 -16.859 -51.777 1.00 62.06 88 PRO A CA 1
ATOM 653 C C . PRO A 1 88 ? 44.576 -15.769 -52.121 1.00 62.06 88 PRO A C 1
ATOM 655 O O . PRO A 1 88 ? 44.842 -14.930 -52.981 1.00 62.06 88 PRO A O 1
ATOM 658 N N . LEU A 1 89 ? 43.429 -15.764 -51.434 1.00 63.34 89 LEU A N 1
ATOM 659 C CA . LEU A 1 89 ? 42.377 -14.753 -51.628 1.00 63.34 89 LEU A CA 1
ATOM 660 C C . LEU A 1 89 ? 42.942 -13.327 -51.491 1.00 63.34 89 LEU A C 1
ATOM 662 O O . LEU A 1 89 ? 42.556 -12.419 -52.220 1.00 63.34 89 LEU A O 1
ATOM 666 N N . LEU A 1 90 ? 43.927 -13.165 -50.603 1.00 60.25 90 LEU A N 1
ATOM 667 C CA . LEU A 1 90 ? 44.727 -11.959 -50.414 1.00 60.25 90 LEU A CA 1
ATOM 668 C C . LEU A 1 90 ? 46.122 -12.170 -51.013 1.00 60.25 90 LEU A C 1
ATOM 670 O O . LEU A 1 90 ? 47.093 -12.505 -50.327 1.00 60.25 90 LEU A O 1
ATOM 674 N N . LYS A 1 91 ? 46.223 -11.984 -52.324 1.00 60.41 91 LYS A N 1
ATOM 675 C CA . LYS A 1 91 ? 47.500 -11.952 -53.042 1.00 60.41 91 LYS A CA 1
ATOM 676 C C . LYS A 1 91 ? 48.310 -10.734 -52.576 1.00 60.41 91 LYS A C 1
ATOM 678 O O . LYS A 1 91 ? 48.016 -9.606 -52.954 1.00 60.41 91 LYS A O 1
ATOM 683 N N . GLY A 1 92 ? 49.300 -10.965 -51.718 1.00 58.38 92 GLY A N 1
ATOM 684 C CA . GLY A 1 92 ? 50.192 -9.915 -51.207 1.00 58.38 92 GLY A CA 1
ATOM 685 C C . GLY A 1 92 ? 50.661 -10.109 -49.766 1.00 58.38 92 GLY A C 1
ATOM 686 O O . GLY A 1 92 ? 51.629 -9.479 -49.362 1.00 58.38 92 GLY A O 1
ATOM 687 N N . VAL A 1 93 ? 50.029 -11.001 -48.993 1.00 54.97 93 VAL A N 1
ATOM 688 C CA . VAL A 1 93 ? 50.386 -11.202 -47.572 1.00 54.97 93 VAL A CA 1
ATOM 689 C C . VAL A 1 93 ? 51.429 -12.314 -47.370 1.00 54.97 93 VAL A C 1
ATOM 691 O O . VAL A 1 93 ? 52.110 -12.334 -46.351 1.00 54.97 93 VAL A O 1
ATOM 694 N N . LEU A 1 94 ? 51.600 -13.231 -48.332 1.00 53.38 94 LEU A N 1
ATOM 695 C CA . LEU A 1 94 ? 52.326 -14.494 -48.106 1.00 53.38 94 LEU A CA 1
ATOM 696 C C . LEU A 1 94 ? 53.595 -14.714 -48.945 1.00 53.38 94 LEU A C 1
ATOM 698 O O . LEU A 1 94 ? 54.164 -15.801 -48.898 1.00 53.38 94 LEU A O 1
ATOM 702 N N . SER A 1 95 ? 54.091 -13.741 -49.709 1.00 51.41 95 SER A N 1
ATOM 703 C CA . SER A 1 95 ? 55.323 -13.961 -50.485 1.00 51.41 95 SER A CA 1
ATOM 704 C C . SER A 1 95 ? 56.203 -12.721 -50.508 1.00 51.41 95 SER A C 1
ATOM 706 O O . SER A 1 95 ? 55.877 -11.731 -51.152 1.00 51.41 95 SER A O 1
ATOM 708 N N . GLY A 1 96 ? 57.348 -12.798 -49.822 1.00 53.34 96 GLY A N 1
ATOM 709 C CA . GLY A 1 96 ? 58.429 -11.805 -49.827 1.00 53.34 96 GLY A CA 1
ATOM 710 C C . GLY A 1 96 ? 59.176 -11.705 -51.165 1.00 53.34 96 GLY A C 1
ATOM 711 O O . GLY A 1 96 ? 60.403 -11.652 -51.195 1.00 53.34 96 GLY A O 1
ATOM 712 N N . GLN A 1 97 ? 58.453 -11.710 -52.282 1.00 49.09 97 GLN A N 1
ATOM 713 C CA . GLN A 1 97 ? 58.979 -11.442 -53.614 1.00 49.09 97 GLN A CA 1
ATOM 714 C C . GLN A 1 97 ? 58.223 -10.243 -54.177 1.00 49.09 97 GLN A C 1
ATOM 716 O O . GLN A 1 97 ? 57.056 -10.328 -54.554 1.00 49.09 97 GLN A O 1
ATOM 721 N N . MET A 1 98 ? 58.915 -9.106 -54.184 1.00 47.97 98 MET A N 1
ATOM 722 C CA . MET A 1 98 ? 58.502 -7.861 -54.818 1.00 47.97 98 MET A CA 1
ATOM 723 C C . MET A 1 98 ? 58.368 -8.074 -56.332 1.00 47.97 98 MET A C 1
ATOM 725 O O . MET A 1 98 ? 59.291 -7.812 -57.094 1.00 47.97 98 MET A O 1
ATOM 729 N N . SER A 1 99 ? 57.205 -8.537 -56.778 1.00 46.47 99 SER A N 1
ATOM 730 C CA . SER A 1 99 ? 56.703 -8.207 -58.110 1.00 46.47 99 SER A CA 1
ATOM 731 C C . SER A 1 99 ? 55.442 -7.367 -57.909 1.00 46.47 99 SER A C 1
ATOM 733 O O . SER A 1 99 ? 54.600 -7.741 -57.089 1.00 46.47 99 SER A O 1
ATOM 735 N N . PRO A 1 100 ? 55.305 -6.206 -58.572 1.00 45.88 100 PRO A N 1
ATOM 736 C CA . PRO A 1 100 ? 54.131 -5.361 -58.434 1.00 45.88 100 PRO A CA 1
ATOM 737 C C . PRO A 1 100 ? 52.998 -5.996 -59.244 1.00 45.88 100 PRO A C 1
ATOM 739 O O . PRO A 1 100 ? 52.613 -5.503 -60.299 1.00 45.88 100 PRO A O 1
ATOM 742 N N . SER A 1 101 ? 52.477 -7.134 -58.786 1.00 48.16 101 SER A N 1
ATOM 743 C CA . SER A 1 101 ? 51.188 -7.610 -59.262 1.00 48.16 101 SER A CA 1
ATOM 744 C C . SER A 1 101 ? 50.164 -6.569 -58.827 1.00 48.16 101 SER A C 1
ATOM 746 O O . SER A 1 101 ? 49.937 -6.388 -57.631 1.00 48.16 101 SER A O 1
ATOM 748 N N . SER A 1 102 ? 49.615 -5.861 -59.809 1.00 50.62 102 SER A N 1
ATOM 749 C CA . SER A 1 102 ? 48.554 -4.857 -59.745 1.00 50.62 102 SER A CA 1
ATOM 750 C C . SER A 1 102 ? 47.262 -5.439 -59.177 1.00 50.62 102 SER A C 1
ATOM 752 O O . SER A 1 102 ? 46.243 -5.585 -59.842 1.00 50.62 102 SER A O 1
ATOM 754 N N . LEU A 1 103 ? 47.312 -5.791 -57.906 1.00 48.25 103 LEU A N 1
ATOM 755 C CA . LEU A 1 103 ? 46.176 -6.214 -57.124 1.00 48.25 103 LEU A CA 1
ATOM 756 C C . LEU A 1 103 ? 45.943 -5.067 -56.174 1.00 48.25 103 LEU A C 1
ATOM 758 O O . LEU A 1 103 ? 46.396 -5.048 -55.032 1.00 48.25 103 LEU A O 1
ATOM 762 N N . CYS A 1 104 ? 45.303 -4.044 -56.734 1.00 52.53 104 CYS A N 1
ATOM 763 C CA . CYS A 1 104 ? 44.630 -3.044 -55.941 1.00 52.53 104 CYS A CA 1
ATOM 764 C C . CYS A 1 104 ? 43.616 -3.823 -55.102 1.00 52.53 104 CYS A C 1
ATOM 766 O O . CYS A 1 104 ? 42.558 -4.199 -55.601 1.00 52.53 104 CYS A O 1
ATOM 768 N N . LEU A 1 105 ? 43.981 -4.161 -53.862 1.00 55.09 105 LEU A N 1
ATOM 769 C CA . LEU A 1 105 ? 42.986 -4.466 -52.846 1.00 55.09 105 LEU A CA 1
ATOM 770 C C . LEU A 1 105 ? 42.025 -3.288 -52.904 1.00 55.09 105 LEU A C 1
ATOM 772 O O . LEU A 1 105 ? 42.476 -2.156 -52.724 1.00 55.09 105 LEU A O 1
ATOM 776 N N . GLU A 1 106 ? 40.772 -3.552 -53.266 1.00 62.59 106 GLU A N 1
ATOM 777 C CA . GLU A 1 106 ? 39.725 -2.547 -53.379 1.00 62.59 106 GLU A CA 1
ATOM 778 C C . GLU A 1 106 ? 39.729 -1.752 -52.075 1.00 62.59 106 GLU A C 1
ATOM 780 O O . GLU A 1 106 ? 39.337 -2.245 -51.013 1.00 62.59 106 GLU A O 1
ATOM 785 N N . ARG A 1 107 ? 40.354 -0.570 -52.109 1.00 68.81 107 ARG A N 1
ATOM 786 C CA . ARG A 1 107 ? 40.524 0.229 -50.905 1.00 68.81 107 ARG A CA 1
ATOM 787 C C . ARG A 1 107 ? 39.125 0.673 -50.543 1.00 68.81 107 ARG A C 1
ATOM 789 O O . ARG A 1 107 ? 38.473 1.328 -51.350 1.00 68.81 107 ARG A O 1
ATOM 796 N N . LEU A 1 108 ? 38.687 0.308 -49.343 1.00 71.75 108 LEU A N 1
ATOM 797 C CA . LEU A 1 108 ? 37.455 0.843 -48.788 1.00 71.75 108 LEU A CA 1
ATOM 798 C C . LEU A 1 108 ? 37.514 2.366 -48.897 1.00 71.75 108 LEU A C 1
ATOM 800 O O . LEU A 1 108 ? 38.468 2.994 -48.427 1.00 71.75 108 LEU A O 1
ATOM 804 N N . ASP A 1 109 ? 36.515 2.932 -49.561 1.00 85.75 109 ASP A N 1
ATOM 805 C CA . ASP A 1 109 ? 36.387 4.368 -49.718 1.00 85.75 109 ASP A CA 1
ATOM 806 C C . ASP A 1 109 ? 36.185 4.999 -48.335 1.00 85.75 109 ASP A C 1
ATOM 808 O O . ASP A 1 109 ? 35.175 4.769 -47.661 1.00 85.75 109 ASP A O 1
ATOM 812 N N . SER A 1 110 ? 37.174 5.773 -47.887 1.00 89.19 110 SER A N 1
ATOM 813 C CA . SER A 1 110 ? 37.177 6.376 -46.555 1.00 89.19 110 SER A CA 1
ATOM 814 C C . SER A 1 110 ? 35.990 7.314 -46.345 1.00 89.19 110 SER A C 1
ATOM 816 O O . SER A 1 110 ? 35.507 7.427 -45.217 1.00 89.19 110 SER A O 1
ATOM 818 N N . ALA A 1 111 ? 35.485 7.939 -47.413 1.00 93.06 111 ALA A N 1
ATOM 819 C CA . ALA A 1 111 ? 34.306 8.792 -47.349 1.00 93.06 111 ALA A CA 1
ATOM 820 C C . ALA A 1 111 ? 33.043 7.977 -47.028 1.00 93.06 111 ALA A C 1
ATOM 822 O O . ALA A 1 111 ? 32.270 8.358 -46.147 1.00 93.06 111 ALA A O 1
ATOM 823 N N . GLN A 1 112 ? 32.865 6.819 -47.670 1.00 93.19 112 GLN A N 1
ATOM 824 C CA . GLN A 1 112 ? 31.722 5.935 -47.418 1.00 93.19 112 GLN A CA 1
ATOM 825 C C . GLN A 1 112 ? 31.768 5.313 -46.019 1.00 93.19 112 GLN A C 1
ATOM 827 O O . GLN A 1 112 ? 30.738 5.228 -45.348 1.00 93.19 112 GLN A O 1
ATOM 832 N N . VAL A 1 113 ? 32.958 4.939 -45.537 1.00 93.88 113 VAL A N 1
ATOM 833 C CA . VAL A 1 113 ? 33.132 4.438 -44.163 1.00 93.88 113 VAL A CA 1
ATOM 834 C C . VAL A 1 113 ? 32.803 5.524 -43.137 1.00 93.88 113 VAL A C 1
ATOM 836 O O . VAL A 1 113 ? 32.094 5.257 -42.168 1.00 93.88 113 VAL A O 1
ATOM 839 N N . LEU A 1 114 ? 33.249 6.765 -43.356 1.00 95.56 114 LEU A N 1
ATOM 840 C CA . LEU A 1 114 ? 32.904 7.887 -42.481 1.00 95.56 114 LEU A CA 1
ATOM 841 C C . LEU A 1 114 ? 31.391 8.149 -42.467 1.00 95.56 114 LEU A C 1
ATOM 843 O O . LEU A 1 114 ? 30.809 8.329 -41.399 1.00 95.56 114 LEU A O 1
ATOM 847 N N . GLN A 1 115 ? 30.741 8.127 -43.632 1.00 96.38 115 GLN A N 1
ATOM 848 C CA . GLN A 1 115 ? 29.295 8.316 -43.732 1.00 96.38 115 GLN A CA 1
ATOM 849 C C . GLN A 1 115 ? 28.521 7.214 -42.995 1.00 96.38 115 GLN A C 1
ATOM 851 O O . GLN A 1 115 ? 27.523 7.506 -42.333 1.00 96.38 115 GLN A O 1
ATOM 856 N N . LEU A 1 116 ? 28.992 5.964 -43.049 1.00 96.31 116 LEU A N 1
ATOM 857 C CA . LEU A 1 116 ? 28.436 4.869 -42.253 1.00 96.31 116 LEU A CA 1
ATOM 858 C C . LEU A 1 116 ? 28.558 5.150 -40.748 1.00 96.31 116 LEU A C 1
ATOM 860 O O . LEU A 1 116 ? 27.571 5.002 -40.028 1.00 96.31 116 LEU A O 1
ATOM 864 N N . CYS A 1 117 ? 29.729 5.594 -40.280 1.00 97.81 117 CYS A N 1
ATOM 865 C CA . CYS A 1 117 ? 29.945 5.940 -38.873 1.00 97.81 117 CYS A CA 1
ATOM 866 C C . CYS A 1 117 ? 29.001 7.051 -38.397 1.00 97.81 117 CYS A C 1
ATOM 868 O O . CYS A 1 117 ? 28.429 6.929 -37.317 1.00 97.81 117 CYS A O 1
ATOM 870 N N . ILE A 1 118 ? 28.794 8.095 -39.207 1.00 97.88 118 ILE A N 1
ATOM 871 C CA . ILE A 1 118 ? 27.879 9.200 -38.879 1.00 97.88 118 ILE A CA 1
ATOM 872 C C . ILE A 1 118 ? 26.441 8.686 -38.761 1.00 97.88 118 ILE A C 1
ATOM 874 O O . ILE A 1 118 ? 25.783 8.915 -37.751 1.00 97.88 118 ILE A O 1
ATOM 878 N N . ARG A 1 119 ? 25.967 7.902 -39.739 1.00 98.25 119 ARG A N 1
ATOM 879 C CA . ARG A 1 119 ? 24.614 7.322 -39.677 1.00 98.25 119 ARG A CA 1
ATOM 880 C C . ARG A 1 119 ? 24.424 6.409 -38.470 1.00 98.25 119 ARG A C 1
ATOM 882 O O . ARG A 1 119 ? 23.340 6.370 -37.893 1.00 98.25 119 ARG A O 1
ATOM 889 N N . TYR A 1 120 ? 25.460 5.660 -38.107 1.00 98.31 120 TYR A N 1
ATOM 890 C CA . TYR A 1 120 ? 25.423 4.799 -36.935 1.00 98.31 120 TYR A CA 1
ATOM 891 C C . TYR A 1 120 ? 25.401 5.611 -35.635 1.00 98.31 120 TYR A C 1
ATOM 893 O O . TYR A 1 120 ? 24.618 5.299 -34.742 1.00 98.31 120 TYR A O 1
ATOM 901 N N . GLN A 1 121 ? 26.189 6.685 -35.549 1.00 98.00 121 GLN A N 1
ATOM 902 C CA . GLN A 1 121 ? 26.161 7.620 -34.426 1.00 98.00 121 GLN A CA 1
ATOM 903 C C . GLN A 1 121 ? 24.768 8.231 -34.238 1.00 98.00 121 GLN A C 1
ATOM 905 O O . GLN A 1 121 ? 24.251 8.203 -33.123 1.00 98.00 121 GLN A O 1
ATOM 910 N N . ASP A 1 122 ? 24.142 8.717 -35.313 1.00 98.19 122 ASP A N 1
ATOM 911 C CA . ASP A 1 122 ? 22.792 9.291 -35.262 1.00 98.19 122 ASP A CA 1
ATOM 912 C C . ASP A 1 122 ? 21.761 8.263 -34.787 1.00 98.19 122 ASP A C 1
ATOM 914 O O . ASP A 1 122 ? 20.905 8.562 -33.955 1.00 98.19 122 ASP A O 1
ATOM 918 N N . HIS A 1 123 ? 21.860 7.023 -35.275 1.00 98.38 123 HIS A N 1
ATOM 919 C CA . HIS A 1 123 ? 20.963 5.951 -34.855 1.00 98.38 123 HIS A CA 1
ATOM 920 C C . HIS A 1 123 ? 21.135 5.605 -33.371 1.00 98.38 123 HIS A C 1
ATOM 922 O O . HIS A 1 123 ? 20.147 5.495 -32.645 1.00 98.38 123 HIS A O 1
ATOM 928 N N . LEU A 1 124 ? 22.379 5.480 -32.895 1.00 98.38 124 LEU A N 1
ATOM 929 C CA . LEU A 1 124 ? 22.652 5.249 -31.477 1.00 98.38 124 LEU A CA 1
ATOM 930 C C . LEU A 1 124 ? 22.157 6.405 -30.607 1.00 98.38 124 LEU A C 1
ATOM 932 O O . LEU A 1 124 ? 21.639 6.163 -29.517 1.00 98.38 124 LEU A O 1
ATOM 936 N N . HIS A 1 125 ? 22.282 7.641 -31.089 1.00 98.25 125 HIS A N 1
ATOM 937 C CA . HIS A 1 125 ? 21.776 8.814 -30.394 1.00 98.25 125 HIS A CA 1
ATOM 938 C C . HIS A 1 125 ? 20.251 8.762 -30.243 1.00 98.25 125 HIS A C 1
ATOM 940 O O . HIS A 1 125 ? 19.754 8.852 -29.125 1.00 98.25 125 HIS A O 1
ATOM 946 N N . GLN A 1 126 ? 19.517 8.490 -31.327 1.00 98.50 126 GLN A N 1
ATOM 947 C CA . GLN A 1 126 ? 18.056 8.342 -31.293 1.00 98.50 126 GLN A CA 1
ATOM 948 C C . GLN A 1 126 ? 17.606 7.214 -30.355 1.00 98.50 126 GLN A C 1
ATOM 950 O O . GLN A 1 126 ? 16.658 7.380 -29.588 1.00 98.50 126 GLN A O 1
ATOM 955 N N . CYS A 1 127 ? 18.303 6.074 -30.375 1.00 98.38 127 CYS A N 1
ATOM 956 C CA . CYS A 1 127 ? 18.035 4.973 -29.452 1.00 98.38 127 CYS A CA 1
ATOM 957 C C . CYS A 1 127 ? 18.244 5.396 -27.990 1.00 98.38 127 CYS A C 1
ATOM 959 O O . CYS A 1 127 ? 17.415 5.081 -27.136 1.00 98.38 127 CYS A O 1
ATOM 961 N N . ALA A 1 128 ? 19.321 6.128 -27.693 1.00 98.06 128 ALA A N 1
ATOM 962 C CA . ALA A 1 128 ? 19.591 6.626 -26.347 1.00 98.06 128 ALA A CA 1
ATOM 963 C C . ALA A 1 128 ? 18.529 7.636 -25.881 1.00 98.06 128 ALA A C 1
ATOM 965 O O . ALA A 1 128 ? 18.069 7.553 -24.741 1.00 98.06 128 ALA A O 1
ATOM 966 N N . GLU A 1 129 ? 18.102 8.548 -26.756 1.00 98.12 129 GLU A N 1
ATOM 967 C CA . GLU A 1 129 ? 17.054 9.528 -26.455 1.00 98.12 129 GLU A CA 1
ATOM 968 C C . GLU A 1 129 ? 15.702 8.862 -26.181 1.00 98.12 129 GLU A C 1
ATOM 970 O O . GLU A 1 129 ? 15.054 9.185 -25.183 1.00 98.12 129 GLU A O 1
ATOM 975 N N . ALA A 1 130 ? 15.299 7.892 -27.007 1.00 98.06 130 ALA A N 1
ATOM 976 C CA . ALA A 1 130 ? 14.056 7.146 -26.813 1.00 98.06 130 ALA A CA 1
ATOM 977 C C . ALA A 1 130 ? 14.052 6.387 -25.475 1.00 98.06 130 ALA A C 1
ATOM 979 O O . ALA A 1 130 ? 13.103 6.493 -24.697 1.00 98.06 130 ALA A O 1
ATOM 980 N N . VAL A 1 131 ? 15.152 5.694 -25.153 1.00 98.62 131 VAL A N 1
ATOM 981 C CA . VAL A 1 131 ? 15.298 4.985 -23.872 1.00 98.62 131 VAL A CA 1
ATOM 982 C C . VAL A 1 131 ? 15.249 5.958 -22.693 1.00 98.62 131 VAL A C 1
ATOM 984 O O . VAL A 1 131 ? 14.564 5.690 -21.706 1.00 98.62 131 VAL A O 1
ATOM 987 N N . ALA A 1 132 ? 15.940 7.096 -22.777 1.00 98.31 132 ALA A N 1
ATOM 988 C CA . ALA A 1 132 ? 15.923 8.098 -21.716 1.00 98.31 132 ALA A CA 1
ATOM 989 C C . ALA A 1 132 ? 14.520 8.694 -21.513 1.00 98.31 132 ALA A C 1
ATOM 991 O O . ALA A 1 132 ? 14.094 8.913 -20.375 1.00 98.31 132 ALA A O 1
ATOM 992 N N . PHE A 1 133 ? 13.779 8.938 -22.595 1.00 98.50 133 PHE A N 1
ATOM 993 C CA . PHE A 1 133 ? 12.402 9.416 -22.533 1.00 98.50 133 PHE A CA 1
ATOM 994 C C . PHE A 1 133 ? 11.491 8.416 -21.806 1.00 98.50 133 PHE A C 1
ATOM 996 O O . PHE A 1 133 ? 10.817 8.786 -20.838 1.00 98.50 133 PHE A O 1
ATOM 1003 N N . ASP A 1 134 ? 11.538 7.142 -22.200 1.00 98.38 134 ASP A N 1
ATOM 1004 C CA . ASP A 1 134 ? 10.720 6.084 -21.602 1.00 98.38 134 ASP A CA 1
ATOM 1005 C C . ASP A 1 134 ? 11.076 5.841 -20.131 1.00 98.38 134 ASP A C 1
ATOM 1007 O O . ASP A 1 134 ? 10.187 5.714 -19.284 1.00 98.38 134 ASP A O 1
ATOM 1011 N N . GLN A 1 135 ? 12.368 5.848 -19.790 1.00 98.56 135 GLN A N 1
ATOM 1012 C CA . GLN A 1 135 ? 12.821 5.740 -18.402 1.00 98.56 135 GLN A CA 1
ATOM 1013 C C . GLN A 1 135 ? 12.296 6.898 -17.548 1.00 98.56 135 GLN A C 1
ATOM 1015 O O . GLN A 1 135 ? 11.780 6.670 -16.454 1.00 98.56 135 GLN A O 1
ATOM 1020 N N . ASN A 1 136 ? 12.347 8.135 -18.049 1.00 98.44 136 ASN A N 1
ATOM 1021 C CA . ASN A 1 136 ? 11.811 9.291 -17.331 1.00 98.44 136 ASN A CA 1
ATOM 1022 C C . ASN A 1 136 ? 10.288 9.203 -17.139 1.00 98.44 136 ASN A C 1
ATOM 1024 O O . ASN A 1 136 ? 9.779 9.567 -16.074 1.00 98.44 136 ASN A O 1
ATOM 1028 N N . ALA A 1 137 ? 9.553 8.703 -18.136 1.00 98.56 137 ALA A N 1
ATOM 1029 C CA . ALA A 1 137 ? 8.114 8.470 -18.029 1.00 98.56 137 ALA A CA 1
ATOM 1030 C C . ALA A 1 137 ? 7.783 7.374 -16.999 1.00 98.56 137 ALA A C 1
ATOM 1032 O O . ALA A 1 137 ? 6.885 7.549 -16.172 1.00 98.56 137 ALA A O 1
ATOM 1033 N N . LEU A 1 138 ? 8.538 6.271 -16.997 1.00 98.69 138 LEU A N 1
ATOM 1034 C CA . LEU A 1 138 ? 8.410 5.198 -16.008 1.00 98.69 138 LEU A CA 1
ATOM 1035 C C . LEU A 1 138 ? 8.687 5.702 -14.590 1.00 98.69 138 LEU A C 1
ATOM 1037 O O . LEU A 1 138 ? 7.880 5.463 -13.695 1.00 98.69 138 LEU A O 1
ATOM 1041 N N . VAL A 1 139 ? 9.773 6.452 -14.389 1.00 98.69 139 VAL A N 1
ATOM 1042 C CA . VAL A 1 139 ? 10.136 7.025 -13.082 1.00 98.69 139 VAL A CA 1
ATOM 1043 C C . VAL A 1 139 ? 9.027 7.926 -12.536 1.00 98.69 139 VAL A C 1
ATOM 1045 O O . VAL A 1 139 ? 8.737 7.873 -11.341 1.00 98.69 139 VAL A O 1
ATOM 1048 N N . LYS A 1 140 ? 8.370 8.730 -13.384 1.00 98.62 140 LYS A N 1
ATOM 1049 C CA . LYS A 1 140 ? 7.221 9.552 -12.962 1.00 98.62 140 LYS A CA 1
ATOM 1050 C C . LYS A 1 140 ? 6.050 8.692 -12.487 1.00 98.62 140 LYS A C 1
ATOM 1052 O O . LYS A 1 140 ? 5.546 8.926 -11.393 1.00 98.62 140 LYS A O 1
ATOM 1057 N N . ARG A 1 141 ? 5.678 7.658 -13.249 1.00 98.62 141 ARG A N 1
ATOM 1058 C CA . ARG A 1 141 ? 4.583 6.748 -12.867 1.00 98.62 141 ARG A CA 1
ATOM 1059 C C . ARG A 1 141 ? 4.871 5.969 -11.586 1.00 98.62 141 ARG A C 1
ATOM 1061 O O . ARG A 1 141 ? 3.958 5.756 -10.796 1.00 98.62 141 ARG A O 1
ATOM 1068 N N . ILE A 1 142 ? 6.121 5.560 -11.365 1.00 98.69 142 ILE A N 1
ATOM 1069 C CA . ILE A 1 142 ? 6.525 4.906 -10.111 1.00 98.69 142 ILE A CA 1
ATOM 1070 C C . ILE A 1 142 ? 6.303 5.861 -8.934 1.00 98.69 142 ILE A C 1
ATOM 1072 O O . ILE A 1 142 ? 5.622 5.494 -7.985 1.00 98.69 142 ILE A O 1
ATOM 1076 N N . LYS A 1 143 ? 6.762 7.115 -9.040 1.00 98.69 143 LYS A N 1
ATOM 1077 C CA . LYS A 1 143 ? 6.564 8.127 -7.987 1.00 98.69 143 LYS A CA 1
ATOM 1078 C C . LYS A 1 143 ? 5.086 8.401 -7.692 1.00 98.69 143 LYS A C 1
ATOM 1080 O O . LYS A 1 143 ? 4.709 8.536 -6.533 1.00 98.69 143 LYS A O 1
ATOM 1085 N N . GLU A 1 144 ? 4.240 8.483 -8.717 1.00 98.56 144 GLU A N 1
ATOM 1086 C CA . GLU A 1 144 ? 2.787 8.652 -8.543 1.00 98.56 144 GLU A CA 1
ATOM 1087 C C . GLU A 1 144 ? 2.150 7.458 -7.818 1.00 98.56 144 GLU A C 1
ATOM 1089 O O . GLU A 1 144 ? 1.279 7.625 -6.957 1.00 98.56 144 GLU A O 1
ATOM 1094 N N . MET A 1 145 ? 2.603 6.245 -8.139 1.00 98.69 145 MET A N 1
ATOM 1095 C CA . MET A 1 145 ? 2.154 5.030 -7.472 1.00 98.69 145 MET A CA 1
ATOM 1096 C C . MET A 1 145 ? 2.619 4.984 -6.013 1.00 98.69 145 MET A C 1
ATOM 1098 O O . MET A 1 145 ? 1.805 4.678 -5.144 1.00 98.69 145 MET A O 1
ATOM 1102 N N . ASP A 1 146 ? 3.864 5.366 -5.724 1.00 98.56 146 ASP A N 1
ATOM 1103 C CA . ASP A 1 146 ? 4.396 5.447 -4.357 1.00 98.56 146 ASP A CA 1
ATOM 1104 C C . ASP A 1 146 ? 3.569 6.410 -3.490 1.00 98.56 146 ASP A C 1
ATOM 1106 O O . ASP A 1 146 ? 3.143 6.052 -2.390 1.00 98.56 146 ASP A O 1
ATOM 1110 N N . LEU A 1 147 ? 3.238 7.595 -4.018 1.00 98.62 147 LEU A N 1
ATOM 1111 C CA . LEU A 1 147 ? 2.366 8.565 -3.341 1.00 98.62 147 LEU A CA 1
ATOM 1112 C C . LEU A 1 147 ? 0.955 8.010 -3.088 1.00 98.62 147 LEU A C 1
ATOM 1114 O O . LEU A 1 147 ? 0.344 8.255 -2.041 1.00 98.62 147 LEU A O 1
ATOM 1118 N N . SER A 1 148 ? 0.423 7.243 -4.041 1.00 98.50 148 SER A N 1
ATOM 1119 C CA . SER A 1 148 ? -0.887 6.598 -3.907 1.00 98.50 148 SER A CA 1
ATOM 1120 C C . SER A 1 148 ? -0.872 5.535 -2.807 1.00 98.50 148 SER A C 1
ATOM 1122 O O . SER A 1 148 ? -1.795 5.470 -1.991 1.00 98.50 148 SER A O 1
ATOM 1124 N N . VAL A 1 149 ? 0.194 4.733 -2.741 1.00 98.62 149 VAL A N 1
ATOM 1125 C CA . VAL A 1 149 ? 0.405 3.730 -1.689 1.00 98.62 149 VAL A CA 1
ATOM 1126 C C . VAL A 1 149 ? 0.534 4.396 -0.320 1.00 98.62 149 VAL A C 1
ATOM 1128 O O . VAL A 1 149 ? -0.127 3.961 0.623 1.00 98.62 149 VAL A O 1
ATOM 1131 N N . GLU A 1 150 ? 1.307 5.477 -0.205 1.00 98.50 150 GLU A N 1
ATOM 1132 C CA . GLU A 1 150 ? 1.448 6.237 1.043 1.00 98.50 150 GLU A CA 1
ATOM 1133 C C . GLU A 1 150 ? 0.095 6.781 1.532 1.00 98.50 150 GLU A C 1
ATOM 1135 O O . GLU A 1 150 ? -0.271 6.634 2.704 1.00 98.50 150 GLU A O 1
ATOM 1140 N N . THR A 1 151 ? -0.703 7.329 0.614 1.00 98.56 151 THR A N 1
ATOM 1141 C CA . THR A 1 151 ? -2.053 7.823 0.913 1.00 98.56 151 THR A CA 1
ATOM 1142 C C . THR A 1 151 ? -2.959 6.697 1.416 1.00 98.56 151 THR A C 1
ATOM 1144 O O . THR A 1 151 ? -3.621 6.841 2.449 1.00 98.56 151 THR A O 1
ATOM 1147 N N . LEU A 1 152 ? -2.971 5.549 0.731 1.00 98.56 152 LEU A N 1
ATOM 1148 C CA . LEU A 1 152 ? -3.746 4.379 1.151 1.00 98.56 152 LEU A CA 1
ATOM 1149 C C . LEU A 1 152 ? -3.305 3.876 2.528 1.00 98.56 152 LEU A C 1
ATOM 1151 O O . LEU A 1 152 ? -4.156 3.591 3.375 1.00 98.56 152 LEU A O 1
ATOM 1155 N N . PHE A 1 153 ? -1.997 3.821 2.779 1.00 98.50 153 PHE A N 1
ATOM 1156 C CA . PHE A 1 153 ? -1.444 3.407 4.063 1.00 98.50 153 PHE A CA 1
ATOM 1157 C C . PHE A 1 153 ? -1.896 4.331 5.200 1.00 98.50 153 PHE A C 1
ATOM 1159 O O . PHE A 1 153 ? -2.372 3.856 6.234 1.00 9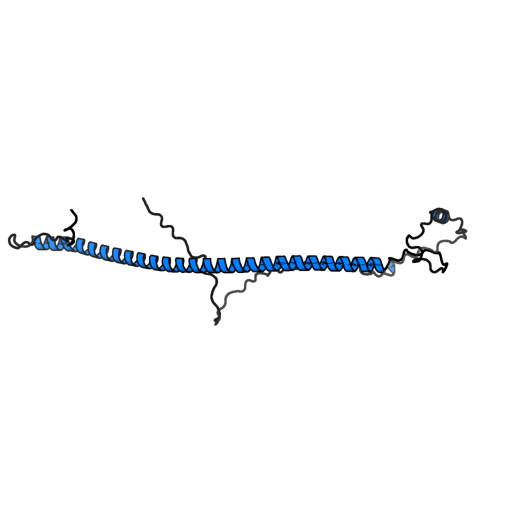8.50 153 PHE A O 1
ATOM 1166 N N . SER A 1 154 ? -1.850 5.649 4.988 1.00 98.38 154 SER A N 1
ATOM 1167 C CA . SER A 1 154 ? -2.339 6.643 5.951 1.00 98.38 154 SER A CA 1
ATOM 1168 C C . SER A 1 154 ? -3.830 6.456 6.274 1.00 98.38 154 SER A C 1
ATOM 1170 O O . SER A 1 154 ? -4.225 6.401 7.445 1.00 98.38 154 SER A O 1
ATOM 1172 N N . ILE A 1 155 ? -4.670 6.250 5.250 1.00 98.38 155 ILE A N 1
ATOM 1173 C CA . ILE A 1 155 ? -6.110 5.994 5.429 1.00 98.38 155 ILE A CA 1
ATOM 1174 C C . ILE A 1 155 ? -6.341 4.703 6.226 1.00 98.38 155 ILE A C 1
ATOM 1176 O O . ILE A 1 155 ? -7.188 4.677 7.128 1.00 98.38 155 ILE A O 1
ATOM 1180 N N . MET A 1 156 ? -5.605 3.633 5.913 1.00 98.31 156 MET A N 1
ATOM 1181 C CA . MET A 1 156 ? -5.711 2.357 6.624 1.00 98.31 156 MET A CA 1
ATOM 1182 C C . MET A 1 156 ? -5.289 2.490 8.087 1.00 98.31 156 MET A C 1
ATOM 1184 O O . MET A 1 156 ? -6.022 2.042 8.970 1.00 98.31 156 MET A O 1
ATOM 1188 N N . GLN A 1 157 ? -4.188 3.186 8.368 1.00 98.62 157 GLN A N 1
ATOM 1189 C CA . GLN A 1 157 ? -3.732 3.426 9.736 1.00 98.62 157 GLN A CA 1
ATOM 1190 C C . GLN A 1 157 ? -4.771 4.223 10.542 1.00 98.62 157 GLN A C 1
ATOM 1192 O O . GLN A 1 157 ? -5.058 3.909 11.699 1.00 98.62 157 GLN A O 1
ATOM 1197 N N . GLN A 1 158 ? -5.408 5.221 9.924 1.00 98.19 158 GLN A N 1
ATOM 1198 C CA . GLN A 1 158 ? -6.465 5.989 10.577 1.00 98.19 158 GLN A CA 1
ATOM 1199 C C . GLN A 1 158 ? -7.735 5.160 10.824 1.00 98.19 158 GLN A C 1
ATOM 1201 O O . GLN A 1 158 ? -8.426 5.357 11.828 1.00 98.19 158 GLN A O 1
ATOM 1206 N N . ARG A 1 159 ? -8.073 4.217 9.934 1.00 98.31 159 ARG A N 1
ATOM 1207 C CA . ARG A 1 159 ? -9.152 3.242 10.174 1.00 98.31 159 ARG A CA 1
ATOM 1208 C C . ARG A 1 159 ? -8.808 2.307 11.331 1.00 98.31 159 ARG A C 1
ATOM 1210 O O . ARG A 1 159 ? -9.629 2.160 12.230 1.00 98.31 159 ARG A O 1
ATOM 1217 N N . GLN A 1 160 ? -7.594 1.763 11.361 1.00 98.38 160 GLN A N 1
ATOM 1218 C CA . GLN A 1 160 ? -7.124 0.891 12.438 1.00 98.38 160 GLN A CA 1
ATOM 1219 C C . GLN A 1 160 ? -7.207 1.582 13.807 1.00 98.38 160 GLN A C 1
ATOM 1221 O O . GLN A 1 160 ? -7.789 1.027 14.737 1.00 98.38 160 GLN A O 1
ATOM 1226 N N . LYS A 1 161 ? -6.723 2.829 13.919 1.00 98.38 161 LYS A N 1
ATOM 1227 C CA . LYS A 1 161 ? -6.825 3.628 15.157 1.00 98.38 161 LYS A CA 1
ATOM 1228 C C . LYS A 1 161 ? -8.273 3.815 15.617 1.00 98.38 161 LYS A C 1
ATOM 1230 O O . LYS A 1 161 ? -8.544 3.778 16.814 1.00 98.38 161 LYS A O 1
ATOM 1235 N N . ARG A 1 162 ? -9.215 4.019 14.688 1.00 98.25 162 ARG A N 1
ATOM 1236 C CA . ARG A 1 162 ? -10.647 4.128 15.020 1.00 98.25 162 ARG A CA 1
ATOM 1237 C C . ARG A 1 162 ? -11.221 2.804 15.515 1.00 98.25 162 ARG A C 1
ATOM 1239 O O . ARG A 1 162 ? -11.912 2.803 16.526 1.00 98.25 162 ARG A O 1
ATOM 1246 N N . TYR A 1 163 ? -10.899 1.693 14.857 1.00 98.38 163 TYR A N 1
ATOM 1247 C CA . TYR A 1 163 ? -11.367 0.374 15.285 1.00 98.38 163 TYR A CA 1
ATOM 1248 C C . TYR A 1 163 ? -10.815 -0.040 16.649 1.00 98.38 163 TYR A C 1
ATOM 1250 O O . TYR A 1 163 ? -11.575 -0.573 17.452 1.00 98.38 163 TYR A O 1
ATOM 1258 N N . ALA A 1 164 ? -9.557 0.285 16.959 1.00 98.44 164 ALA A N 1
ATOM 1259 C CA . ALA A 1 164 ? -8.998 0.073 18.294 1.00 98.44 164 ALA A CA 1
ATOM 1260 C C . ALA A 1 164 ? -9.807 0.818 19.373 1.00 98.44 164 ALA A C 1
ATOM 1262 O O . ALA A 1 164 ? -10.236 0.214 20.353 1.00 98.44 164 ALA A O 1
ATOM 1263 N N . LYS A 1 165 ? -10.132 2.099 19.140 1.00 98.50 165 LYS A N 1
ATOM 1264 C CA . LYS A 1 165 ? -10.982 2.883 20.054 1.00 98.50 165 LYS A CA 1
ATOM 1265 C C . LYS A 1 165 ? -12.383 2.288 20.219 1.00 98.50 165 LYS A C 1
ATOM 1267 O O . LYS A 1 165 ? -12.924 2.300 21.320 1.00 98.50 165 LYS A O 1
ATOM 1272 N N . TYR A 1 166 ? -12.990 1.777 19.146 1.00 98.25 166 TYR A N 1
ATOM 1273 C CA . TYR A 1 166 ? -14.298 1.122 19.242 1.00 98.25 166 TYR A CA 1
ATOM 1274 C C . TYR A 1 166 ? -14.230 -0.196 20.020 1.00 98.25 166 TYR A C 1
ATOM 1276 O O . TYR A 1 166 ? -15.127 -0.472 20.813 1.00 98.25 166 TYR A O 1
ATOM 1284 N N . ALA A 1 167 ? -13.162 -0.980 19.858 1.00 98.50 167 ALA A N 1
ATOM 1285 C CA . ALA A 1 167 ? -12.952 -2.195 20.641 1.00 98.50 167 ALA A CA 1
ATOM 1286 C C . ALA A 1 167 ? -12.846 -1.887 22.146 1.00 98.50 167 ALA A C 1
ATOM 1288 O O . ALA A 1 167 ? -13.514 -2.538 22.949 1.00 98.50 167 ALA A O 1
ATOM 1289 N N . GLU A 1 168 ? -12.104 -0.840 22.523 1.00 98.44 168 GLU A N 1
ATOM 1290 C CA . GLU A 1 168 ? -12.026 -0.368 23.915 1.00 98.44 168 GLU A CA 1
ATOM 1291 C C . GLU A 1 168 ? -13.402 0.041 24.471 1.00 98.44 168 GLU A C 1
ATOM 1293 O O . GLU A 1 168 ? -13.732 -0.257 25.619 1.00 98.44 168 GLU A O 1
ATOM 1298 N N . GLN A 1 169 ? -14.237 0.710 23.669 1.00 98.38 169 GLN A N 1
ATOM 1299 C CA . GLN A 1 169 ? -15.593 1.087 24.084 1.00 98.38 169 GLN A CA 1
ATOM 1300 C C . GLN A 1 169 ? -16.486 -0.137 24.310 1.00 98.38 169 GLN A C 1
ATOM 1302 O O . GLN A 1 169 ? -17.185 -0.204 25.320 1.00 98.38 169 GLN A O 1
ATOM 1307 N N . ILE A 1 170 ? -16.439 -1.121 23.410 1.00 98.00 170 ILE A N 1
ATOM 1308 C CA . ILE A 1 170 ? -17.185 -2.379 23.556 1.00 98.00 170 ILE A CA 1
ATOM 1309 C C . ILE A 1 170 ? -16.738 -3.124 24.818 1.00 98.00 170 ILE A C 1
ATOM 1311 O O . ILE A 1 170 ? -17.575 -3.647 25.554 1.00 98.00 170 ILE A O 1
ATOM 1315 N N . GLN A 1 171 ? -15.436 -3.135 25.111 1.00 98.44 171 GLN A N 1
ATOM 1316 C CA . GLN A 1 171 ? -14.913 -3.739 26.332 1.00 98.44 171 GLN A CA 1
ATOM 1317 C C . GLN A 1 171 ? -15.487 -3.069 27.590 1.00 98.44 171 GLN A C 1
ATOM 1319 O O . GLN A 1 171 ? -15.986 -3.771 28.468 1.00 98.44 171 GLN A O 1
ATOM 1324 N N . LYS A 1 172 ? -15.534 -1.732 27.638 1.00 98.31 172 LYS A N 1
ATOM 1325 C CA . LYS A 1 172 ? -16.164 -0.990 28.748 1.00 98.31 172 LYS A CA 1
ATOM 1326 C C . LYS A 1 172 ? -17.651 -1.313 28.908 1.00 98.31 172 LYS A C 1
ATOM 1328 O O . LYS A 1 172 ? -18.137 -1.464 30.026 1.00 98.31 172 LYS A O 1
ATOM 1333 N N . VAL A 1 173 ? -18.385 -1.449 27.802 1.00 98.44 173 VAL A N 1
ATOM 1334 C CA . VAL A 1 173 ? -19.800 -1.861 27.837 1.00 98.44 173 VAL A CA 1
ATOM 1335 C C . VAL A 1 173 ? -19.945 -3.271 28.417 1.00 98.44 173 VAL A C 1
ATOM 1337 O O . VAL A 1 173 ? -20.836 -3.513 29.231 1.00 98.44 173 VAL A O 1
ATOM 1340 N N . ASN A 1 174 ? -19.051 -4.194 28.055 1.00 98.25 174 ASN A N 1
ATOM 1341 C CA . ASN A 1 174 ? -19.047 -5.546 28.613 1.00 98.25 174 ASN A CA 1
ATOM 1342 C C . ASN A 1 174 ? -18.749 -5.550 30.119 1.00 98.25 174 ASN A C 1
ATOM 1344 O O . ASN A 1 174 ? -19.432 -6.252 30.864 1.00 98.25 174 ASN A O 1
ATOM 1348 N N . GLU A 1 175 ? -17.793 -4.741 30.580 1.00 98.19 175 GLU A N 1
ATOM 1349 C CA . GLU A 1 175 ? -17.502 -4.557 32.008 1.00 98.19 175 GLU A CA 1
ATOM 1350 C C . GLU A 1 175 ? -18.730 -4.030 32.762 1.00 98.19 175 GLU A C 1
ATOM 1352 O O . GLU A 1 175 ? -19.127 -4.594 33.783 1.00 98.19 175 GLU A O 1
ATOM 1357 N N . MET A 1 176 ? -19.400 -3.012 32.216 1.00 98.31 176 MET A N 1
ATOM 1358 C CA . MET A 1 176 ? -20.635 -2.476 32.789 1.00 98.31 176 MET A CA 1
ATOM 1359 C C . MET A 1 176 ? -21.743 -3.537 32.845 1.00 98.31 176 MET A C 1
ATOM 1361 O O . MET A 1 176 ? -22.400 -3.688 33.874 1.00 98.31 176 MET A O 1
ATOM 1365 N N . SER A 1 177 ? -21.914 -4.334 31.783 1.00 98.25 177 SER A N 1
ATOM 1366 C CA . SER A 1 177 ? -22.865 -5.455 31.768 1.00 98.25 177 SER A CA 1
ATOM 1367 C C . SER A 1 177 ? -22.557 -6.483 32.864 1.00 98.25 177 SER A C 1
ATOM 1369 O O . SER A 1 177 ? -23.479 -6.986 33.507 1.00 98.25 177 SER A O 1
ATOM 1371 N N . MET A 1 178 ? -21.278 -6.780 33.122 1.00 98.12 178 MET A N 1
ATOM 1372 C CA . MET A 1 178 ? -20.881 -7.686 34.206 1.00 98.12 178 MET A CA 1
ATOM 1373 C C . MET A 1 178 ? -21.197 -7.114 35.591 1.00 98.12 178 MET A C 1
ATOM 1375 O O . MET A 1 178 ? -21.684 -7.848 36.452 1.00 98.12 178 MET A O 1
ATOM 1379 N N . ILE A 1 179 ? -20.960 -5.817 35.808 1.00 97.81 179 ILE A N 1
ATOM 1380 C CA . ILE A 1 179 ? -21.301 -5.145 37.070 1.00 97.81 179 ILE A CA 1
ATOM 1381 C C . ILE A 1 179 ? -22.813 -5.201 37.305 1.00 97.81 179 ILE A C 1
ATOM 1383 O O . ILE A 1 179 ? -23.245 -5.616 38.379 1.00 97.81 179 ILE A O 1
ATOM 1387 N N . LEU A 1 180 ? -23.616 -4.863 36.292 1.00 97.69 180 LEU A N 1
ATOM 1388 C CA . LEU A 1 180 ? -25.077 -4.908 36.385 1.00 97.69 180 LEU A CA 1
ATOM 1389 C C . LEU A 1 180 ? -25.587 -6.317 36.708 1.00 97.69 180 LEU A C 1
ATOM 1391 O O . LEU A 1 180 ? -26.436 -6.470 37.582 1.00 97.69 180 LEU A O 1
ATOM 1395 N N . ARG A 1 181 ? -25.022 -7.363 36.088 1.00 97.25 181 ARG A N 1
ATOM 1396 C CA . ARG A 1 181 ? -25.364 -8.755 36.437 1.00 97.25 181 ARG A CA 1
ATOM 1397 C C . ARG A 1 181 ? -25.031 -9.089 37.887 1.00 97.25 181 ARG A C 1
ATOM 1399 O O . ARG A 1 181 ? -25.820 -9.759 38.541 1.00 97.25 181 ARG A O 1
ATOM 1406 N N . ARG A 1 182 ? -23.892 -8.621 38.407 1.00 97.81 182 ARG A N 1
ATOM 1407 C CA . ARG A 1 182 ? -23.522 -8.837 39.815 1.00 97.81 182 ARG A CA 1
ATOM 1408 C C . ARG A 1 182 ? -24.503 -8.150 40.765 1.00 97.81 182 ARG A C 1
ATOM 1410 O O . ARG A 1 182 ? -24.867 -8.744 41.774 1.00 97.81 182 ARG A O 1
ATOM 1417 N N . ILE A 1 183 ? -24.931 -6.930 40.439 1.00 96.94 183 ILE A N 1
ATOM 1418 C CA . ILE A 1 183 ? -25.945 -6.202 41.212 1.00 96.94 183 ILE A CA 1
ATOM 1419 C C . ILE A 1 183 ? -27.266 -6.976 41.199 1.00 96.94 183 ILE A C 1
ATOM 1421 O O . ILE A 1 183 ? -27.809 -7.232 42.269 1.00 96.94 183 ILE A O 1
ATOM 1425 N N . GLN A 1 184 ? -27.726 -7.423 40.024 1.00 95.44 184 GLN A N 1
ATOM 1426 C CA . GLN A 1 184 ? -28.933 -8.244 39.902 1.00 95.44 184 GLN A CA 1
ATOM 1427 C C . GLN A 1 184 ? -28.845 -9.509 40.763 1.00 95.44 184 GLN A C 1
ATOM 1429 O O . GLN A 1 184 ? -29.741 -9.761 41.556 1.00 95.44 184 GLN A O 1
ATOM 1434 N N . MET A 1 185 ? -27.727 -10.241 40.704 1.00 96.69 185 MET A N 1
ATOM 1435 C CA . MET A 1 185 ? -27.518 -11.409 41.566 1.00 96.69 185 MET A CA 1
ATOM 1436 C C . MET A 1 185 ? -27.581 -11.059 43.062 1.00 96.69 185 MET A C 1
ATOM 1438 O O . MET A 1 185 ? -28.106 -11.840 43.849 1.00 96.69 185 MET A O 1
ATOM 1442 N N . GLY A 1 186 ? -27.047 -9.903 43.471 1.00 95.75 186 GLY A N 1
ATOM 1443 C CA . GLY A 1 186 ? -27.139 -9.427 44.855 1.00 95.75 186 GLY A CA 1
ATOM 1444 C C . GLY A 1 186 ? -28.576 -9.106 45.277 1.00 95.75 186 GLY A C 1
ATOM 1445 O O . GLY A 1 186 ? -28.980 -9.433 46.394 1.00 95.75 186 GLY A O 1
ATOM 1446 N N . ILE A 1 187 ? -29.363 -8.520 44.374 1.00 94.06 187 ILE A N 1
ATOM 1447 C CA . ILE A 1 187 ? -30.796 -8.268 44.574 1.00 94.06 187 ILE A CA 1
ATOM 1448 C C . ILE A 1 187 ? -31.543 -9.596 44.715 1.00 94.06 187 ILE A C 1
ATOM 1450 O O . ILE A 1 187 ? -32.235 -9.789 45.712 1.00 94.06 187 ILE A O 1
ATOM 1454 N N . ASP A 1 188 ? -31.333 -10.532 43.788 1.00 94.38 188 ASP A N 1
ATOM 1455 C CA . ASP A 1 188 ? -31.978 -11.851 43.787 1.00 94.38 188 ASP A CA 1
ATOM 1456 C C . ASP A 1 188 ? -31.684 -12.642 45.078 1.00 94.38 188 ASP A C 1
ATOM 1458 O O . ASP A 1 188 ? -32.512 -13.428 45.533 1.00 94.38 188 ASP A O 1
ATOM 1462 N N . GLN A 1 189 ? -30.523 -12.413 45.705 1.00 96.19 189 GLN A N 1
ATOM 1463 C CA . GLN A 1 189 ? -30.173 -12.988 47.010 1.00 96.19 189 GLN A CA 1
ATOM 1464 C C . GLN A 1 189 ? -30.827 -12.258 48.192 1.00 96.19 189 GLN A C 1
ATOM 1466 O O . GLN A 1 189 ? -31.186 -12.892 49.184 1.00 96.19 189 GLN A O 1
ATOM 1471 N N . THR A 1 190 ? -30.964 -10.932 48.118 1.00 95.56 190 THR A N 1
ATOM 1472 C CA . THR A 1 190 ? -31.397 -10.097 49.251 1.00 95.56 190 THR A CA 1
ATOM 1473 C C . THR A 1 190 ? -32.920 -10.013 49.372 1.00 95.56 190 THR A C 1
ATOM 1475 O O . THR A 1 190 ? -33.446 -10.044 50.485 1.00 95.56 190 THR A O 1
ATOM 1478 N N . VAL A 1 191 ? -33.644 -9.954 48.250 1.00 94.50 191 VAL A N 1
ATOM 1479 C CA . VAL A 1 191 ? -35.116 -9.873 48.218 1.00 94.50 191 VAL A CA 1
ATOM 1480 C C . VAL A 1 191 ? -35.800 -10.988 49.025 1.00 94.50 191 VAL A C 1
ATOM 1482 O O . VAL A 1 191 ? -36.578 -10.646 49.917 1.00 94.50 191 VAL A O 1
ATOM 1485 N N . PRO A 1 192 ? -35.494 -12.290 48.845 1.00 93.81 192 PRO A N 1
ATOM 1486 C CA . PRO A 1 192 ? -36.172 -13.343 49.608 1.00 93.81 192 PRO A CA 1
ATOM 1487 C C . PRO A 1 192 ? -35.871 -13.281 51.114 1.00 93.81 192 PRO A C 1
ATOM 1489 O O . PRO A 1 192 ? -36.703 -13.676 51.932 1.00 93.81 192 PRO A O 1
ATOM 1492 N N . LEU A 1 193 ? -34.699 -12.770 51.515 1.00 95.50 193 LEU A N 1
ATOM 1493 C CA . LEU A 1 193 ? -34.372 -12.559 52.930 1.00 95.50 193 LEU A CA 1
ATOM 1494 C C . LEU A 1 193 ? -35.229 -11.443 53.530 1.00 95.50 193 LEU A C 1
ATOM 1496 O O . LEU A 1 193 ? -35.739 -11.589 54.640 1.00 95.50 193 LEU A O 1
ATOM 1500 N N . MET A 1 194 ? -35.420 -10.355 52.785 1.00 94.31 194 MET A N 1
ATOM 1501 C CA . MET A 1 194 ? -36.288 -9.255 53.189 1.00 94.31 194 MET A CA 1
ATOM 1502 C C . MET A 1 194 ? -37.757 -9.688 53.260 1.00 94.31 194 MET A C 1
ATOM 1504 O O . MET A 1 194 ? -38.421 -9.391 54.248 1.00 94.31 194 MET A O 1
ATOM 1508 N N . GLU A 1 195 ? -38.252 -10.452 52.283 1.00 92.06 195 GLU A N 1
ATOM 1509 C CA . GLU A 1 195 ? -39.602 -11.035 52.318 1.00 92.06 195 GLU A CA 1
ATOM 1510 C C . GLU A 1 195 ? -39.786 -11.962 53.525 1.00 92.06 195 GLU A C 1
ATOM 1512 O O . GLU A 1 195 ? -40.804 -11.903 54.218 1.00 92.06 195 GLU A O 1
ATOM 1517 N N . ARG A 1 196 ? -38.779 -12.790 53.832 1.00 94.25 196 ARG A N 1
ATOM 1518 C CA . ARG A 1 196 ? -38.795 -13.652 55.017 1.00 94.25 196 ARG A CA 1
ATOM 1519 C C . ARG A 1 196 ? -38.888 -12.843 56.308 1.00 94.25 196 ARG A C 1
ATOM 1521 O O . ARG A 1 196 ? -39.665 -13.219 57.179 1.00 94.25 196 ARG A O 1
ATOM 1528 N N . LEU A 1 197 ? -38.112 -11.766 56.437 1.00 93.81 197 LEU A N 1
ATOM 1529 C CA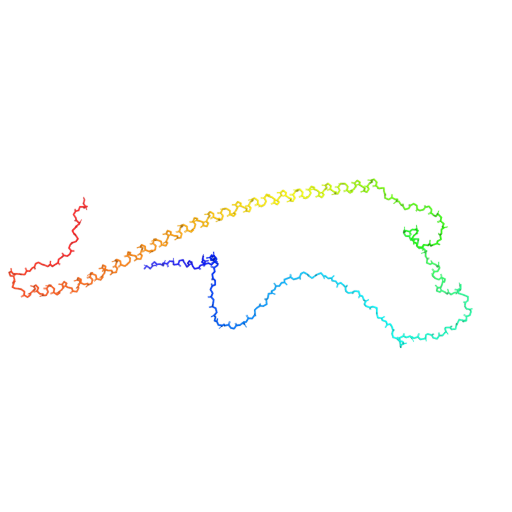 . LEU A 1 197 ? -38.189 -10.866 57.591 1.00 93.81 197 LEU A CA 1
ATOM 1530 C C . LEU A 1 197 ? -39.561 -10.192 57.678 1.00 93.81 197 LEU A C 1
ATOM 1532 O O . LEU A 1 197 ? -40.156 -10.171 58.752 1.00 93.81 197 LEU A O 1
ATOM 1536 N N . ASN A 1 198 ? -40.094 -9.718 56.551 1.00 94.62 198 ASN A N 1
ATOM 1537 C CA . ASN A 1 198 ? -41.405 -9.079 56.489 1.00 94.62 198 ASN A CA 1
ATOM 1538 C C . ASN A 1 198 ? -42.530 -10.021 56.952 1.00 94.62 198 ASN A C 1
ATOM 1540 O O . ASN A 1 198 ? -43.431 -9.619 57.678 1.00 94.62 198 ASN A O 1
ATOM 1544 N N . ASN A 1 199 ? -42.445 -11.309 56.614 1.00 92.69 199 ASN A N 1
ATOM 1545 C CA . ASN A 1 199 ? -43.437 -12.305 57.027 1.00 92.69 199 ASN A CA 1
ATOM 1546 C C . ASN A 1 199 ? -43.439 -12.608 58.537 1.00 92.69 199 ASN A C 1
ATOM 1548 O O . ASN A 1 199 ? -44.441 -13.123 59.040 1.00 92.69 199 ASN A O 1
ATOM 1552 N N . LEU A 1 200 ? -42.356 -12.291 59.258 1.00 93.75 200 LEU A N 1
ATOM 1553 C CA . LEU A 1 200 ? -42.279 -12.435 60.717 1.00 93.75 200 LEU A CA 1
ATOM 1554 C C . LEU A 1 200 ? -42.963 -11.284 61.470 1.00 93.75 200 LEU A C 1
ATOM 1556 O O . LEU A 1 200 ? -43.205 -11.421 62.669 1.00 93.75 200 LEU A O 1
ATOM 1560 N N . LEU A 1 201 ? -43.278 -10.173 60.795 1.00 92.25 201 LEU A N 1
ATOM 1561 C CA . LEU A 1 201 ? -44.028 -9.066 61.388 1.00 92.25 201 LEU A CA 1
ATOM 1562 C C . LEU A 1 201 ? -45.513 -9.441 61.579 1.00 92.25 201 LEU A C 1
ATOM 1564 O O . LEU A 1 201 ? -46.061 -10.210 60.772 1.00 92.25 201 LEU A O 1
ATOM 1568 N N . PRO A 1 202 ? -46.183 -8.879 62.608 1.00 94.19 202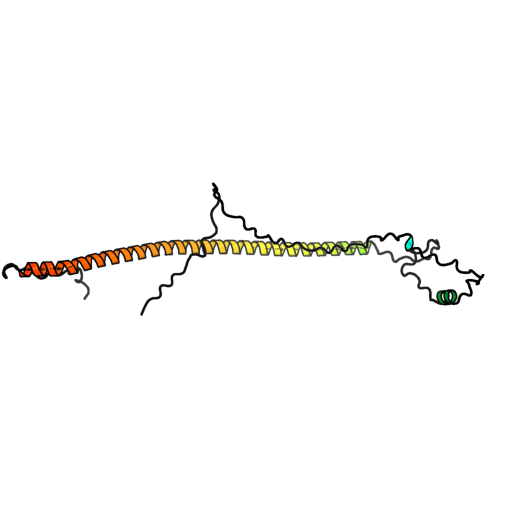 PRO A N 1
ATOM 1569 C CA . PRO A 1 202 ? -47.637 -8.934 62.744 1.00 94.19 202 PRO A CA 1
ATOM 1570 C C . PRO A 1 202 ? -48.330 -8.412 61.483 1.00 94.19 202 PRO A C 1
ATOM 1572 O O . PRO A 1 202 ? -47.835 -7.493 60.837 1.00 94.19 202 PRO A O 1
ATOM 1575 N N . GLU A 1 203 ? -49.498 -8.960 61.143 1.00 88.75 203 GLU A N 1
ATOM 1576 C CA . GLU A 1 203 ? -50.174 -8.671 59.866 1.00 88.75 203 GLU A CA 1
ATOM 1577 C C . GLU A 1 203 ? -50.437 -7.177 59.629 1.00 88.75 203 GLU A C 1
ATOM 1579 O O . GLU A 1 203 ? -50.315 -6.712 58.500 1.00 88.75 203 GLU A O 1
ATOM 1584 N N . CYS A 1 204 ? -50.721 -6.419 60.691 1.00 89.62 204 CYS A N 1
ATOM 1585 C CA . CYS A 1 204 ? -50.974 -4.978 60.628 1.00 89.62 204 CYS A CA 1
ATOM 1586 C C . CYS A 1 204 ? -49.732 -4.137 60.278 1.00 89.62 204 CYS A C 1
ATOM 1588 O O . CYS A 1 204 ? -49.877 -2.973 59.918 1.00 89.62 204 CYS A O 1
ATOM 1590 N N . GLU A 1 205 ? -48.530 -4.700 60.420 1.00 92.06 205 GLU A N 1
ATOM 1591 C CA . GLU A 1 205 ? -47.245 -4.004 60.257 1.00 92.06 205 GLU A CA 1
ATOM 1592 C C . GLU A 1 205 ? -46.430 -4.528 59.065 1.00 92.06 205 GLU A C 1
ATOM 1594 O O . GLU A 1 205 ? -45.301 -4.091 58.840 1.00 92.06 205 GLU A O 1
ATOM 1599 N N . ARG A 1 206 ? -46.979 -5.470 58.286 1.00 93.88 206 ARG A N 1
ATOM 1600 C CA . ARG A 1 206 ? -46.295 -6.009 57.107 1.00 93.88 206 ARG A CA 1
ATOM 1601 C C . ARG A 1 206 ? -46.170 -4.949 56.017 1.00 93.88 206 ARG A C 1
ATOM 1603 O O . ARG A 1 206 ? -47.132 -4.274 55.661 1.00 93.88 206 ARG A O 1
ATOM 1610 N N . LEU A 1 207 ? -44.974 -4.856 55.455 1.00 90.50 207 LEU A N 1
ATOM 1611 C CA . LEU A 1 207 ? -44.653 -3.998 54.323 1.00 90.50 207 LEU A CA 1
ATOM 1612 C C . LEU A 1 207 ? -45.192 -4.594 53.018 1.00 90.50 207 LEU A C 1
ATOM 1614 O O . LEU A 1 207 ? -45.366 -5.812 52.900 1.00 90.50 207 LEU A O 1
ATOM 1618 N N . GLU A 1 208 ? -45.399 -3.743 52.015 1.00 87.31 208 GLU A N 1
ATOM 1619 C CA . GLU A 1 208 ? -45.703 -4.211 50.663 1.00 87.31 208 GLU A CA 1
ATOM 1620 C C . GLU A 1 208 ? -44.514 -4.977 50.052 1.00 87.31 208 GLU A C 1
ATOM 1622 O O . GLU A 1 208 ? -43.355 -4.681 50.368 1.00 87.31 208 GLU A O 1
ATOM 1627 N N . PRO A 1 209 ? -44.772 -5.959 49.166 1.00 84.38 209 PRO A N 1
ATOM 1628 C CA . PRO A 1 209 ? -43.718 -6.664 48.450 1.00 84.38 209 PRO A CA 1
ATOM 1629 C C . PRO A 1 209 ? -42.792 -5.700 47.709 1.00 84.38 209 PRO A C 1
ATOM 1631 O O . PRO A 1 209 ? -43.233 -4.771 47.031 1.00 84.38 209 PRO A O 1
ATOM 1634 N N . PHE A 1 210 ? -41.489 -5.949 47.801 1.00 83.50 210 PHE A N 1
ATOM 1635 C CA . PHE A 1 210 ? -40.505 -5.119 47.126 1.00 83.50 210 PHE A CA 1
ATOM 1636 C C . PHE A 1 210 ? -40.596 -5.280 45.606 1.00 83.50 210 PHE A C 1
ATOM 1638 O O . PHE A 1 210 ? -40.507 -6.386 45.079 1.00 83.50 210 PHE A O 1
ATOM 1645 N N . SER A 1 211 ? -40.718 -4.160 44.894 1.00 79.62 211 SER A N 1
ATOM 1646 C CA . SER A 1 211 ? -40.747 -4.121 43.433 1.00 79.62 211 SER A CA 1
ATOM 1647 C C . SER A 1 211 ? -39.759 -3.084 42.918 1.00 79.62 211 SER A C 1
ATOM 1649 O O . SER A 1 211 ? -39.888 -1.892 43.190 1.00 79.62 211 SER A O 1
ATOM 1651 N N . MET A 1 212 ? -38.819 -3.523 42.087 1.00 71.06 212 MET A N 1
ATOM 1652 C CA . MET A 1 212 ? -37.888 -2.643 41.392 1.00 71.06 212 MET A CA 1
ATOM 1653 C C . MET A 1 212 ? -38.536 -2.190 40.075 1.00 71.06 212 MET A C 1
ATOM 1655 O O . MET A 1 212 ? -38.267 -2.750 39.015 1.00 71.06 212 MET A O 1
ATOM 1659 N N . ARG A 1 213 ? -39.477 -1.236 40.133 1.00 65.50 213 ARG A N 1
ATOM 1660 C CA . ARG A 1 213 ? -40.018 -0.650 38.897 1.00 65.50 213 ARG A CA 1
ATOM 1661 C C . ARG A 1 213 ? -38.983 0.306 38.299 1.00 65.50 213 ARG A C 1
ATOM 1663 O O . ARG A 1 213 ? -38.483 1.157 39.032 1.00 65.50 213 ARG A O 1
ATOM 1670 N N . PRO A 1 214 ? -38.670 0.207 36.997 1.00 61.47 214 PRO A N 1
ATOM 1671 C CA . PRO A 1 214 ? -38.005 1.300 36.314 1.00 61.47 214 PRO A CA 1
ATOM 1672 C C . PRO A 1 214 ? -38.980 2.481 36.287 1.00 61.47 214 PRO A C 1
ATOM 1674 O O . PRO A 1 214 ? -40.075 2.391 35.732 1.00 61.47 214 PRO A O 1
ATOM 1677 N N . ASP A 1 215 ? -38.609 3.569 36.947 1.00 49.22 215 ASP A N 1
ATOM 1678 C CA . ASP A 1 215 ? -39.335 4.838 36.917 1.00 49.22 215 ASP A CA 1
ATOM 1679 C C . ASP A 1 215 ? -39.189 5.417 35.493 1.00 49.22 215 ASP A C 1
ATOM 1681 O O . ASP A 1 215 ? -38.198 6.075 35.178 1.00 49.22 215 ASP A O 1
ATOM 1685 N N . GLY A 1 216 ? -40.063 5.024 34.556 1.00 54.50 216 GLY A N 1
ATOM 1686 C CA . GLY A 1 216 ? -39.893 5.411 33.149 1.00 54.50 216 GLY A CA 1
ATOM 1687 C C . GLY A 1 216 ? -40.895 4.899 32.110 1.00 54.50 216 GLY A C 1
ATOM 1688 O O . GLY A 1 216 ? -41.027 5.542 31.073 1.00 54.50 216 GLY A O 1
ATOM 1689 N N . ASP A 1 217 ? -41.661 3.829 32.350 1.00 45.00 217 ASP A N 1
ATOM 1690 C CA . ASP A 1 217 ? -42.690 3.368 31.390 1.00 45.00 217 ASP A CA 1
ATOM 1691 C C . ASP A 1 217 ? -44.025 4.126 31.544 1.00 45.00 217 ASP A C 1
ATOM 1693 O O . ASP A 1 217 ? -45.110 3.548 31.635 1.00 45.00 217 ASP A O 1
ATOM 1697 N N . VAL A 1 218 ? -43.953 5.458 31.567 1.00 48.03 218 VAL A N 1
ATOM 1698 C CA . VAL A 1 218 ? -45.115 6.348 31.444 1.00 48.03 218 VAL A CA 1
ATOM 1699 C C . VAL A 1 218 ? -44.835 7.371 30.344 1.00 48.03 218 VAL A C 1
ATOM 1701 O O . VAL A 1 218 ? -44.592 8.532 30.641 1.00 48.03 218 VAL A O 1
ATOM 1704 N N . ALA A 1 219 ? -44.817 6.932 29.079 1.00 47.22 219 ALA A N 1
ATOM 1705 C CA . ALA A 1 219 ? -45.258 7.705 27.899 1.00 47.22 219 ALA A CA 1
ATOM 1706 C C . ALA A 1 219 ? -44.813 7.042 26.580 1.00 47.22 219 ALA A C 1
ATOM 1708 O O . ALA A 1 219 ? -43.877 7.495 25.929 1.00 47.22 219 ALA A O 1
ATOM 1709 N N . ALA A 1 220 ? -45.521 6.002 26.145 1.00 44.34 220 ALA A N 1
ATOM 1710 C CA . ALA A 1 220 ? -45.657 5.697 24.719 1.00 44.34 220 ALA A CA 1
ATOM 1711 C C . ALA A 1 220 ? -46.899 4.823 24.522 1.00 44.34 220 ALA A C 1
ATOM 1713 O O . ALA A 1 220 ? -46.836 3.594 24.549 1.00 44.34 220 ALA A O 1
ATOM 1714 N N . LYS A 1 221 ? -48.046 5.483 24.377 1.00 35.59 221 LYS A N 1
ATOM 1715 C CA . LYS A 1 221 ? -49.254 4.910 23.793 1.00 35.59 221 LYS A CA 1
ATOM 1716 C C . LYS A 1 221 ? -49.717 5.839 22.686 1.00 35.59 221 LYS A C 1
ATOM 1718 O O . LYS A 1 221 ? -49.594 7.066 22.901 1.00 35.59 221 LYS A O 1
#

Foldseek 3Di:
DDDDPPPPPPVPPPPDDDDDDDDDDDDDDDDDDDDDDDDDDDDDDDDDDDDDDDPVPDDPDPPPPPPVDVVVPDPVVVVVVPPPDDQPPDNPDPDPDDDCPVPPPPPPDPVVVVVVVVVVVVVVVVVVVVVVVVVVVVVVVVVVVVVVVVVVVVVVVVVVVVVVVVVVVVVVVVVVVVVVVVVVVVCVVVQVVVVVVLVPDDPVPRDDRDDDDDPDPPDDD

Sequence (221 aa):
MTPATLVIDCSLCYHTASGTGAPSLGPAKQLLPQSHKTSEHLSLVPSPAKQKAKMDDIVVVAQGTQSLRNIQNDPDVIKLQEIPTFQPLLKGVLSGQMSPSSLCLERLDSAQVLQLCIRYQDHLHQCAEAVAFDQNALVKRIKEMDLSVETLFSIMQQRQKRYAKYAEQIQKVNEMSMILRRIQMGIDQTVPLMERLNNLLPECERLEPFSMRPDGDVAAK

Secondary structure (DSSP, 8-state):
----------GGG--S----------------------------PPPPP--PPPGGG-------------GGG-HHHHHHHTS--PPPSSTTSS---------------HHHHHHHHHHHHHHHHHHHHHHHHHHHHHHHHHHHHHHHHHHHHHHHHHHHHHHHHHHHHHHHHHHHHHHHHHHHHHHHHHHHHHHHHHHTS-GGGPPPPP----TT--S--

Radius of gyration: 52.77 Å; chains: 1; bounding box: 121×54×123 Å

Organism: Oncorhynchus tshawytscha (NCBI:txid74940)

pLDDT: mean 71.95, std 25.48, range [27.59, 98.69]